Protein AF-A0A3D1TV92-F1 (afdb_monomer)

Secondary structure (DSSP, 8-state):
--EEEETTEEEE--GGGGG-S--------HHHHHHHHHHHEEEE-SSSS----EEEE--S-HHHHHHHHHHHHHHHHHHHHHHHHHHHHHHHHHHHHHHHHHHHHHHHHHHHHHHHHHHHT-S-HHHHHHHHHHHHHHHHHHHHHHHHHHHHHHHHHHHHHHHHTT--TTSPPGGGGGGG-GGGGGSHHHHHHHHHHHHHHHHHHHHHTTS-TTSHHHHHHHHHHHHHHHHHHHHHHHHHHHHHHHHHHHHHHHHHHHHHHTTHHHHHHHHHHHHHHHHHHHHHH-

Solvent-accessible surface area (backbone atoms only — not comparable to full-atom values): 16225 Å² total; per-residue (Å²): 94,72,81,44,74,58,98,94,45,75,50,62,50,58,84,72,51,80,80,48,98,74,85,89,85,84,90,70,59,65,71,57,51,51,53,52,49,56,72,36,42,48,78,49,58,92,42,98,83,51,97,51,77,48,75,47,61,66,60,97,45,73,65,56,46,56,47,53,58,53,53,52,50,52,51,50,52,50,51,51,52,52,51,52,53,50,52,53,48,53,52,52,50,52,52,48,54,51,50,53,52,48,50,54,51,28,54,54,34,46,51,52,41,49,52,50,34,62,76,68,68,52,87,50,64,72,62,49,54,54,50,51,53,53,50,50,53,49,54,52,49,53,38,51,55,48,44,51,52,35,52,52,50,52,51,49,52,52,50,33,53,61,43,50,77,70,54,54,98,84,52,80,66,46,68,64,59,54,74,79,41,69,72,56,57,76,40,64,67,54,45,52,46,53,50,53,41,54,53,47,49,51,53,43,56,59,47,54,77,81,45,59,82,83,37,70,67,47,44,52,46,50,52,52,43,55,49,44,51,53,50,54,50,53,55,50,52,52,50,44,51,51,40,52,51,50,39,53,53,45,52,53,50,51,53,55,50,49,63,53,56,68,47,45,62,58,51,50,55,50,48,54,54,42,59,48,51,31,53,55,41,47,67,72,71,108

Mean predicted aligned error: 15.46 Å

pLDDT: mean 84.61, std 8.21, range [60.28, 97.12]

Structure (mmCIF, N/CA/C/O backbone):
data_AF-A0A3D1TV92-F1
#
_entry.id   AF-A0A3D1TV92-F1
#
loop_
_atom_site.group_PDB
_atom_site.id
_atom_site.type_symbol
_atom_site.label_atom_id
_atom_site.label_alt_id
_atom_site.label_comp_id
_atom_site.label_asym_id
_atom_site.label_entity_id
_atom_site.label_seq_id
_atom_site.pdbx_PDB_ins_code
_atom_site.Cartn_x
_atom_site.Cartn_y
_atom_site.Cartn_z
_atom_site.occupancy
_atom_site.B_iso_or_equiv
_atom_site.auth_seq_id
_atom_site.auth_comp_id
_atom_site.auth_asym_id
_atom_site.auth_atom_id
_atom_site.pdbx_PDB_model_num
ATOM 1 N N . GLY A 1 1 ? -66.159 -17.375 81.628 1.00 60.28 1 GLY A N 1
ATOM 2 C CA . GLY A 1 1 ? -67.428 -16.646 81.800 1.00 60.28 1 GLY A CA 1
ATOM 3 C C . GLY A 1 1 ? -68.086 -16.390 80.457 1.00 60.28 1 GLY A C 1
ATOM 4 O O . GLY A 1 1 ? -67.460 -16.644 79.431 1.00 60.28 1 GLY A O 1
ATOM 5 N N . ALA A 1 2 ? -69.322 -15.883 80.461 1.00 67.38 2 ALA A N 1
ATOM 6 C CA . ALA A 1 2 ? -69.977 -15.336 79.269 1.00 67.38 2 ALA A CA 1
ATOM 7 C C . ALA A 1 2 ? -69.258 -14.057 78.789 1.00 67.38 2 ALA A C 1
ATOM 9 O O . ALA A 1 2 ? -68.605 -13.376 79.583 1.00 67.38 2 ALA A O 1
ATOM 10 N N . LYS A 1 3 ? -69.334 -13.756 77.487 1.00 75.50 3 LYS A N 1
ATOM 11 C CA . LYS A 1 3 ? -68.765 -12.534 76.901 1.00 75.50 3 LYS A CA 1
ATOM 12 C C . LYS A 1 3 ? -69.654 -11.347 77.262 1.00 75.50 3 LYS A C 1
ATOM 14 O O . LYS A 1 3 ? -70.829 -11.344 76.908 1.00 75.50 3 LYS A O 1
ATOM 19 N N . THR A 1 4 ? -69.075 -10.352 77.923 1.00 75.56 4 THR A N 1
ATOM 20 C CA . THR A 1 4 ? -69.768 -9.137 78.358 1.00 75.56 4 THR A CA 1
ATOM 21 C C . THR A 1 4 ? -69.205 -7.946 77.596 1.00 75.56 4 THR A C 1
ATOM 23 O O . THR A 1 4 ? -67.994 -7.852 77.382 1.00 75.56 4 THR A O 1
ATOM 26 N N . THR A 1 5 ? -70.078 -7.041 77.163 1.00 70.62 5 THR A N 1
ATOM 27 C CA . THR A 1 5 ? -69.698 -5.835 76.424 1.00 70.62 5 THR A CA 1
ATOM 28 C C . THR A 1 5 ? -70.149 -4.611 77.210 1.00 70.62 5 THR A C 1
ATOM 30 O O . THR A 1 5 ? -71.313 -4.526 77.590 1.00 70.62 5 THR A O 1
ATOM 33 N N . LEU A 1 6 ? -69.226 -3.683 77.460 1.00 68.50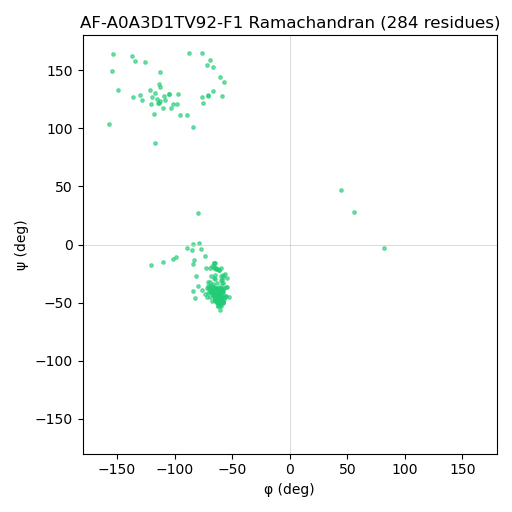 6 LEU A N 1
ATOM 34 C CA . LEU A 1 6 ? -69.472 -2.426 78.166 1.00 68.50 6 LEU A CA 1
ATOM 35 C C . LEU A 1 6 ? -68.751 -1.302 77.408 1.00 68.50 6 LEU A C 1
ATOM 37 O O . LEU A 1 6 ? -67.567 -1.443 77.106 1.00 68.50 6 LEU A O 1
ATOM 41 N N . ASP A 1 7 ? -69.469 -0.235 77.049 1.00 64.75 7 ASP A N 1
ATOM 42 C CA . ASP A 1 7 ? -68.943 0.966 76.373 1.00 64.75 7 ASP A CA 1
ATOM 43 C C . ASP A 1 7 ? -67.973 0.691 75.204 1.00 64.75 7 ASP A C 1
ATOM 45 O O . ASP A 1 7 ? -66.895 1.272 75.095 1.00 64.75 7 ASP A O 1
ATOM 49 N N . GLY A 1 8 ? -68.345 -0.236 74.313 1.00 69.75 8 GLY A N 1
ATOM 50 C CA . GLY A 1 8 ? -67.568 -0.569 73.110 1.00 69.75 8 GLY A CA 1
ATOM 51 C C . GLY A 1 8 ? -66.395 -1.532 73.334 1.00 69.75 8 GLY A C 1
ATOM 52 O O . GLY A 1 8 ? -65.775 -1.971 72.366 1.00 69.75 8 GLY A O 1
ATOM 53 N N . VAL A 1 9 ? -66.129 -1.936 74.579 1.00 66.12 9 VAL A N 1
ATOM 54 C CA . VAL A 1 9 ? -65.106 -2.929 74.927 1.00 66.12 9 VAL A CA 1
ATOM 55 C C . VAL A 1 9 ? -65.778 -4.252 75.288 1.00 66.12 9 VAL A C 1
ATOM 57 O O . VAL A 1 9 ? -66.700 -4.307 76.098 1.00 66.12 9 VAL A O 1
ATOM 60 N N . SER A 1 10 ? -65.322 -5.348 74.677 1.00 74.69 10 SER A N 1
ATOM 61 C CA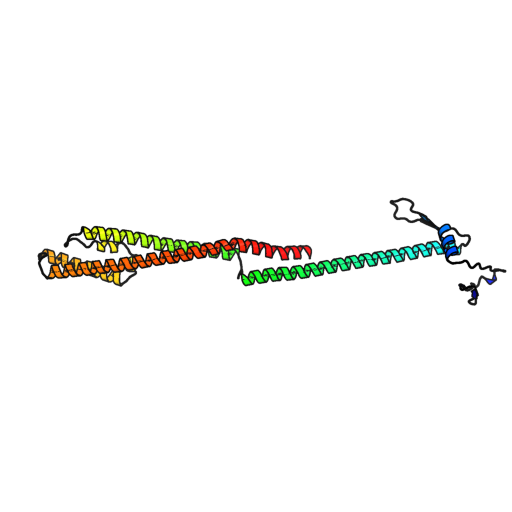 . SER A 1 10 ? -65.789 -6.701 75.000 1.00 74.69 10 SER A CA 1
ATOM 62 C C . SER A 1 10 ? -64.740 -7.452 75.805 1.00 74.69 10 SER A C 1
ATOM 64 O O . SER A 1 10 ? -63.591 -7.547 75.380 1.00 74.69 10 SER A O 1
ATOM 66 N N . PHE A 1 11 ? -65.142 -8.043 76.924 1.00 75.56 11 PHE A N 1
ATOM 67 C CA . PHE A 1 11 ? -64.261 -8.820 77.787 1.00 75.56 11 PHE A CA 1
ATOM 68 C C . PHE A 1 11 ? -64.944 -10.107 78.257 1.00 75.56 11 PHE A C 1
ATOM 70 O O . PHE A 1 11 ? -66.160 -10.278 78.167 1.00 75.56 11 PHE A O 1
ATOM 77 N N . VAL A 1 12 ? -64.134 -11.050 78.730 1.00 79.38 12 VAL A N 1
ATOM 78 C CA . VAL A 1 12 ? -64.597 -12.322 79.285 1.00 79.38 12 VAL A CA 1
ATOM 79 C C . VAL A 1 12 ? -63.945 -12.496 80.644 1.00 79.38 12 VAL A C 1
ATOM 81 O O . VAL A 1 12 ? -62.719 -12.486 80.757 1.00 79.38 12 VAL A O 1
ATOM 84 N N . LEU A 1 13 ? -64.762 -12.687 81.675 1.00 74.94 13 LEU A N 1
ATOM 85 C CA . LEU A 1 13 ? -64.259 -12.995 83.008 1.00 74.94 13 LEU A CA 1
ATOM 86 C C . LEU A 1 13 ? -63.697 -14.425 83.038 1.00 74.94 13 LEU A C 1
ATOM 88 O O . LEU A 1 13 ? -64.348 -15.386 82.599 1.00 74.94 13 LEU A O 1
ATOM 92 N N . ARG A 1 14 ? -62.458 -14.560 83.526 1.00 76.62 14 ARG A N 1
ATOM 93 C CA . ARG A 1 14 ? -61.802 -15.860 83.753 1.00 76.62 14 ARG A CA 1
ATOM 94 C C . ARG A 1 14 ? -62.479 -16.585 84.923 1.00 76.62 14 ARG A C 1
ATOM 96 O O . ARG A 1 14 ? -63.100 -15.940 85.754 1.00 76.62 14 ARG A O 1
ATOM 103 N N . ALA A 1 15 ? -62.337 -17.909 85.005 1.00 72.19 15 ALA A N 1
ATOM 104 C CA . ALA A 1 15 ? -63.013 -18.741 86.015 1.00 72.19 15 ALA A CA 1
ATOM 105 C C . ALA A 1 15 ? -62.743 -18.319 87.476 1.00 72.19 15 ALA A C 1
ATOM 107 O O . ALA A 1 15 ? -63.576 -18.533 88.341 1.00 72.19 15 ALA A O 1
ATOM 108 N N . ASN A 1 16 ? -61.613 -17.662 87.744 1.00 72.56 16 ASN A N 1
ATOM 109 C CA . ASN A 1 16 ? -61.263 -17.179 89.083 1.00 72.56 16 ASN A CA 1
ATOM 110 C C . ASN A 1 16 ? -61.892 -15.816 89.427 1.00 72.56 16 ASN A C 1
ATOM 112 O O . ASN A 1 16 ? -61.611 -15.279 90.494 1.00 72.56 16 ASN A O 1
ATOM 116 N N . ALA A 1 17 ? -62.678 -15.217 88.526 1.00 68.44 17 ALA A N 1
ATOM 117 C CA . ALA A 1 17 ? -63.319 -13.923 88.760 1.00 68.44 17 ALA A CA 1
ATOM 118 C C . ALA A 1 17 ? -64.407 -13.997 89.842 1.00 68.44 17 ALA A C 1
ATOM 120 O O . ALA A 1 17 ? -64.615 -13.014 90.542 1.00 68.44 17 ALA A O 1
ATOM 121 N N . ASP A 1 18 ? -65.017 -15.170 90.030 1.00 69.38 18 ASP A N 1
ATOM 122 C CA . ASP A 1 18 ? -66.042 -15.420 91.053 1.00 69.38 18 ASP A CA 1
ATOM 123 C C . ASP A 1 18 ? -65.477 -15.320 92.486 1.00 69.38 18 ASP A C 1
ATOM 125 O O . ASP A 1 18 ? -66.226 -15.156 93.446 1.00 69.38 18 ASP A O 1
ATOM 129 N N . ASN A 1 19 ? -64.145 -15.356 92.637 1.00 74.62 19 ASN A N 1
ATOM 130 C CA . ASN A 1 19 ? -63.456 -15.156 93.915 1.00 74.62 19 ASN A CA 1
ATOM 131 C C . ASN A 1 19 ? -63.393 -13.678 94.347 1.00 74.62 19 ASN A C 1
ATOM 133 O O . ASN A 1 19 ? -62.871 -13.384 95.423 1.00 74.62 19 ASN A O 1
ATOM 137 N N . PHE A 1 20 ? -63.882 -12.747 93.523 1.00 72.88 20 PHE A N 1
ATOM 138 C CA . PHE A 1 20 ? -63.895 -11.320 93.826 1.00 72.88 20 PHE A CA 1
ATOM 139 C C . PHE A 1 20 ? -65.340 -10.826 93.988 1.00 72.88 20 PHE A C 1
ATOM 141 O O . PHE A 1 20 ? -66.126 -10.938 93.049 1.00 72.88 20 PHE A O 1
ATOM 148 N N . PRO A 1 21 ? -65.704 -10.243 95.147 1.00 74.12 21 PRO A N 1
ATOM 149 C CA . PRO A 1 21 ? -67.080 -9.819 95.419 1.00 74.12 21 PRO A CA 1
ATOM 150 C C . PRO A 1 21 ? -67.535 -8.616 94.573 1.00 74.12 21 PRO A C 1
ATOM 152 O O . PRO A 1 21 ? -68.733 -8.401 94.419 1.00 74.12 21 PRO A O 1
ATOM 155 N N . GLU A 1 22 ? -66.605 -7.836 94.011 1.00 77.56 22 GLU A N 1
ATOM 156 C CA . GLU A 1 22 ? -66.899 -6.707 93.125 1.00 77.56 22 GLU A CA 1
ATOM 157 C C . GLU A 1 22 ? -65.765 -6.534 92.097 1.00 77.56 22 GLU A C 1
ATOM 159 O O . GLU A 1 22 ? -64.588 -6.525 92.460 1.00 77.56 22 GLU A O 1
ATOM 164 N N . VAL A 1 23 ? -66.108 -6.365 90.814 1.00 69.62 23 VAL A N 1
ATOM 165 C CA . VAL A 1 23 ? -65.152 -6.050 89.738 1.00 69.62 23 VAL A CA 1
ATOM 166 C C . VAL A 1 23 ? -65.517 -4.694 89.147 1.00 69.62 23 VAL A C 1
ATOM 168 O O . VAL A 1 23 ? -66.554 -4.549 88.503 1.00 69.62 23 VAL A O 1
ATOM 171 N N . ARG A 1 24 ? -64.656 -3.693 89.353 1.00 72.69 24 ARG A N 1
ATOM 172 C CA . ARG A 1 24 ? -64.834 -2.348 88.791 1.00 72.69 24 ARG A CA 1
ATOM 173 C C . ARG A 1 24 ? -64.032 -2.194 87.511 1.00 72.69 24 ARG A C 1
ATOM 175 O O . ARG A 1 24 ? -62.835 -2.464 87.484 1.00 72.69 24 ARG A O 1
ATOM 182 N N . LEU A 1 25 ? -64.697 -1.722 86.465 1.00 70.44 25 LEU A N 1
ATOM 183 C CA . LEU A 1 25 ? -64.105 -1.455 85.160 1.00 70.44 25 LEU A CA 1
ATOM 184 C C . LEU A 1 25 ? -64.128 0.049 84.917 1.00 70.44 25 LEU A C 1
ATOM 186 O O . LEU A 1 25 ? -65.133 0.703 85.185 1.00 70.44 25 LEU A O 1
ATOM 190 N N . ASN A 1 26 ? -63.022 0.588 84.414 1.00 74.75 26 ASN A N 1
ATOM 191 C CA . ASN A 1 26 ? -62.928 1.991 84.037 1.00 74.75 26 ASN A CA 1
ATOM 192 C C . ASN A 1 26 ? -62.587 2.087 82.551 1.00 74.75 26 ASN A C 1
ATOM 194 O O . ASN A 1 26 ? -61.555 1.570 82.119 1.00 74.75 26 ASN A O 1
ATOM 198 N N . VAL A 1 27 ? -63.454 2.742 81.782 1.00 77.06 27 VAL A N 1
ATOM 199 C CA . VAL A 1 27 ? -63.258 2.969 80.351 1.00 77.06 27 VAL A CA 1
ATOM 200 C C . VAL A 1 27 ? -62.777 4.400 80.162 1.00 77.06 27 VAL A C 1
ATOM 202 O O . VAL A 1 27 ? -63.431 5.358 80.562 1.00 77.06 27 VAL A O 1
ATOM 205 N N . VAL A 1 28 ? -61.598 4.546 79.562 1.00 80.81 28 VAL A N 1
ATOM 206 C CA . VAL A 1 28 ? -60.972 5.843 79.291 1.00 80.81 28 VAL A CA 1
ATOM 207 C C . VAL A 1 28 ? -60.917 6.101 77.790 1.00 80.81 28 VAL A C 1
ATOM 209 O O . VAL A 1 28 ? -60.757 5.175 76.998 1.00 80.81 28 VAL A O 1
ATOM 212 N N . ALA A 1 29 ? -61.007 7.371 77.393 1.00 86.12 29 ALA A N 1
ATOM 213 C CA . ALA A 1 29 ? -60.832 7.765 75.998 1.00 86.12 29 ALA A CA 1
ATOM 214 C C . ALA A 1 29 ? -59.430 7.387 75.483 1.00 86.12 29 ALA A C 1
ATOM 216 O O . ALA A 1 29 ? -58.443 7.523 76.211 1.00 86.12 29 ALA A O 1
ATOM 217 N N . GLU A 1 30 ? -59.327 6.983 74.214 1.00 83.62 30 GLU A N 1
ATOM 218 C CA . GLU A 1 30 ? -58.081 6.506 73.590 1.00 83.62 30 GLU A CA 1
ATOM 219 C C . GLU A 1 30 ? -56.917 7.492 73.764 1.00 83.62 30 GLU A C 1
ATOM 221 O O . GLU A 1 30 ? -55.829 7.109 74.187 1.00 83.62 30 GLU A O 1
ATOM 226 N N . GLN A 1 31 ? -57.152 8.787 73.538 1.00 86.19 31 GLN A N 1
ATOM 227 C CA . GLN A 1 31 ? -56.120 9.814 73.714 1.00 86.19 31 GLN A CA 1
ATOM 228 C C . GLN A 1 31 ? -55.592 9.878 75.153 1.00 86.19 31 GLN A C 1
ATOM 230 O O . GLN A 1 31 ? -54.398 10.091 75.377 1.00 86.19 31 GLN A O 1
ATOM 235 N N . THR A 1 32 ? -56.473 9.688 76.135 1.00 85.62 32 THR A N 1
ATOM 236 C CA . THR A 1 32 ? -56.105 9.644 77.551 1.00 85.62 32 THR A CA 1
ATOM 237 C C . THR A 1 32 ? -55.333 8.365 77.856 1.00 85.62 32 THR A C 1
ATOM 239 O O . THR A 1 32 ? -54.310 8.433 78.533 1.00 85.62 32 THR A O 1
ATOM 242 N N . ALA A 1 33 ? -55.749 7.220 77.309 1.00 84.50 33 ALA A N 1
ATOM 243 C CA . ALA A 1 33 ? -55.032 5.954 77.444 1.00 84.50 33 ALA A CA 1
ATOM 244 C C . ALA A 1 33 ? -53.609 6.035 76.868 1.00 84.50 33 ALA A C 1
ATOM 246 O O . ALA A 1 33 ? -52.653 5.641 77.535 1.00 84.50 33 ALA A O 1
ATOM 247 N N . VAL A 1 34 ? -53.447 6.621 75.678 1.00 86.56 34 VAL A N 1
ATOM 248 C CA . VAL A 1 34 ? -52.142 6.822 75.030 1.00 86.56 34 VAL A CA 1
ATOM 249 C C . VAL A 1 34 ? -51.254 7.753 75.852 1.00 86.56 34 VAL A C 1
ATOM 251 O O . VAL A 1 34 ? -50.095 7.423 76.094 1.00 86.56 34 VAL A O 1
ATOM 254 N N . LYS A 1 35 ? -51.778 8.886 76.341 1.00 88.69 35 LYS A N 1
ATOM 255 C CA . LYS A 1 35 ? -51.007 9.803 77.201 1.00 88.69 35 LYS A CA 1
ATOM 256 C C . LYS A 1 35 ? -50.582 9.140 78.509 1.00 88.69 35 LYS A C 1
ATOM 258 O O . LYS A 1 35 ? -49.449 9.331 78.944 1.00 88.69 35 LYS A O 1
ATOM 263 N N . THR A 1 36 ? -51.466 8.364 79.132 1.00 85.62 36 THR A N 1
ATOM 264 C CA . THR A 1 36 ? -51.158 7.614 80.358 1.00 85.62 36 THR A CA 1
ATOM 265 C C . THR A 1 36 ? -50.086 6.560 80.097 1.00 85.62 36 THR A C 1
ATOM 267 O O . THR A 1 36 ? -49.114 6.490 80.842 1.00 85.62 36 THR A O 1
ATOM 270 N N . LEU A 1 37 ? -50.201 5.808 78.998 1.00 86.06 37 LEU A N 1
ATOM 271 C CA . LEU A 1 37 ? -49.195 4.838 78.567 1.00 86.06 37 LEU A CA 1
ATOM 272 C C . LEU A 1 37 ? -47.837 5.505 78.313 1.00 86.06 37 LEU A C 1
ATOM 274 O O . LEU A 1 37 ? -46.828 5.025 78.812 1.00 86.06 37 LEU A O 1
ATOM 278 N N . GLN A 1 38 ? -47.804 6.627 77.589 1.00 86.88 38 GLN A N 1
ATOM 279 C CA . GLN A 1 38 ? -46.574 7.373 77.303 1.00 86.88 38 GLN A CA 1
ATOM 280 C C . GLN A 1 38 ? -45.917 7.938 78.565 1.00 86.88 38 GLN A C 1
ATOM 282 O O . GLN A 1 38 ? -44.696 7.940 78.657 1.00 86.88 38 GLN A O 1
ATOM 287 N N . ARG A 1 39 ? -46.704 8.405 79.544 1.00 89.44 39 ARG A N 1
ATOM 288 C CA . ARG A 1 39 ? -46.178 8.892 80.833 1.00 89.44 39 ARG A CA 1
ATOM 289 C C . ARG A 1 39 ? -45.609 7.768 81.696 1.00 89.44 39 ARG A C 1
ATOM 291 O O . ARG A 1 39 ? -44.635 7.989 82.403 1.00 89.44 39 ARG A O 1
ATOM 298 N N . ALA A 1 40 ? -46.222 6.589 81.640 1.00 87.88 40 ALA A N 1
ATOM 299 C CA . ALA A 1 40 ? -45.810 5.408 82.392 1.00 87.88 40 ALA A CA 1
ATOM 300 C C . ALA A 1 40 ? -44.675 4.612 81.716 1.00 87.88 40 ALA A C 1
ATOM 302 O O . ALA A 1 40 ? -44.085 3.731 82.341 1.00 87.88 40 ALA A O 1
ATOM 303 N N . LEU A 1 41 ? -44.379 4.896 80.444 1.00 90.88 41 LEU A N 1
ATOM 304 C CA . LEU A 1 41 ? -43.359 4.224 79.645 1.00 90.88 41 LEU A CA 1
ATOM 305 C C . LEU A 1 41 ? -42.108 5.097 79.524 1.00 90.88 41 LEU A C 1
ATOM 307 O O . LEU A 1 41 ? -42.121 6.151 78.898 1.00 90.88 41 LEU A O 1
ATOM 311 N N . THR A 1 42 ? -40.988 4.609 80.045 1.00 90.25 42 THR A N 1
ATOM 312 C CA . THR A 1 42 ? -39.671 5.214 79.832 1.00 90.25 42 THR A CA 1
ATOM 313 C C . THR A 1 42 ? -38.841 4.332 78.911 1.00 90.25 42 THR A C 1
ATOM 315 O O . THR A 1 42 ? -38.618 3.156 79.196 1.00 90.25 42 THR A O 1
ATOM 318 N N . VAL A 1 43 ? -38.348 4.909 77.816 1.00 87.75 43 VAL A N 1
ATOM 319 C CA . VAL A 1 43 ? -37.401 4.250 76.910 1.00 87.75 43 VAL A CA 1
ATOM 320 C C . VAL A 1 43 ? -36.080 5.001 76.969 1.00 87.75 43 VAL A C 1
ATOM 322 O O . VAL A 1 43 ? -36.031 6.195 76.681 1.00 87.75 43 VAL A O 1
ATOM 325 N N . SER A 1 44 ? -35.003 4.312 77.335 1.00 87.12 44 SER A N 1
ATOM 326 C CA . SER A 1 44 ? -33.672 4.911 77.429 1.00 87.12 44 SER A CA 1
ATOM 327 C C . SER A 1 44 ? -32.606 4.033 76.782 1.00 87.12 44 SER A C 1
ATOM 329 O O . SER A 1 44 ? -32.773 2.826 76.586 1.00 87.12 44 SER A O 1
ATOM 331 N N . ARG A 1 45 ? -31.488 4.662 76.414 1.00 82.69 45 ARG A N 1
ATOM 332 C CA . ARG A 1 45 ? -30.267 3.969 76.001 1.00 82.69 45 ARG A CA 1
ATOM 333 C C . ARG A 1 45 ? -29.194 4.227 77.057 1.00 82.69 45 ARG A C 1
ATOM 335 O O . ARG A 1 45 ? -28.913 5.398 77.310 1.00 82.69 45 ARG A O 1
ATOM 342 N N . PRO A 1 46 ? -28.594 3.182 77.656 1.00 80.00 46 PRO A N 1
ATOM 343 C CA . PRO A 1 46 ? -27.575 3.340 78.697 1.00 80.00 46 PRO A CA 1
ATOM 344 C C . PRO A 1 46 ? -26.345 4.141 78.244 1.00 80.00 46 PRO A C 1
ATOM 346 O O . PRO A 1 46 ? -25.737 4.843 79.043 1.00 80.00 46 PRO A O 1
ATOM 349 N N . SER A 1 47 ? -25.986 4.073 76.958 1.00 76.94 47 SER A N 1
ATOM 350 C CA . SER A 1 47 ? -24.970 4.932 76.343 1.00 76.94 47 SER A CA 1
ATOM 351 C C . SER A 1 47 ? -25.239 5.092 74.842 1.00 76.94 47 SER A C 1
ATOM 353 O O . SER A 1 47 ? -25.986 4.311 74.249 1.00 76.94 47 SER A O 1
ATOM 355 N N . ARG A 1 48 ? -24.621 6.095 74.197 1.00 68.69 48 ARG A N 1
ATOM 356 C CA . ARG A 1 48 ? -24.735 6.307 72.737 1.00 68.69 48 ARG A CA 1
ATOM 357 C C . ARG A 1 48 ? -24.111 5.178 71.905 1.00 68.69 48 ARG A C 1
ATOM 359 O O . ARG A 1 48 ? -24.467 5.038 70.741 1.00 68.69 48 ARG A O 1
ATOM 366 N N . THR A 1 49 ? -23.209 4.393 72.492 1.00 66.38 49 THR A N 1
ATOM 367 C CA . THR A 1 49 ? -22.503 3.276 71.845 1.00 66.38 49 THR A CA 1
ATOM 368 C C . THR A 1 49 ? -23.084 1.906 72.198 1.00 66.38 49 THR A C 1
ATOM 370 O O . THR A 1 49 ? -22.749 0.917 71.553 1.00 66.38 49 THR A O 1
ATOM 373 N N . ALA A 1 50 ? -23.957 1.818 73.207 1.00 71.94 50 ALA A N 1
ATOM 374 C CA . ALA A 1 50 ? -24.594 0.568 73.592 1.00 71.94 50 ALA A CA 1
ATOM 375 C C . ALA A 1 50 ? -25.708 0.192 72.604 1.00 71.94 50 ALA A C 1
ATOM 377 O O . ALA A 1 50 ? -26.663 0.941 72.397 1.00 71.94 50 ALA A O 1
ATOM 378 N N . ASN A 1 51 ? -25.646 -1.032 72.077 1.00 73.38 51 ASN A N 1
ATOM 379 C CA . ASN A 1 51 ? -26.687 -1.624 71.229 1.00 73.38 51 ASN A CA 1
ATOM 380 C C . ASN A 1 51 ? -27.881 -2.179 72.035 1.00 73.38 51 ASN A C 1
ATOM 382 O O . ASN A 1 51 ? -28.554 -3.110 71.595 1.00 73.38 51 ASN A O 1
ATOM 386 N N . VAL A 1 52 ? -28.148 -1.622 73.220 1.00 79.81 52 VAL A N 1
ATOM 387 C CA . VAL A 1 52 ? -29.192 -2.081 74.146 1.00 79.81 52 VAL A CA 1
ATOM 388 C C . VAL A 1 52 ? -30.179 -0.946 74.405 1.00 79.81 52 VAL A C 1
ATOM 390 O O . VAL A 1 52 ? -29.785 0.187 74.683 1.00 79.81 52 VAL A O 1
ATOM 393 N N . VAL A 1 53 ? -31.472 -1.259 74.321 1.00 83.81 53 VAL A N 1
ATOM 394 C CA . VAL A 1 53 ? -32.569 -0.349 74.668 1.00 83.81 53 VAL A CA 1
ATOM 395 C C . VAL A 1 53 ? -33.212 -0.856 75.949 1.00 83.81 53 VAL A C 1
ATOM 397 O O . VAL A 1 53 ? -33.586 -2.023 76.033 1.00 83.81 53 VAL A O 1
ATOM 400 N N . VAL A 1 54 ? -33.342 0.021 76.940 1.00 87.31 54 VAL A N 1
ATOM 401 C CA . VAL A 1 54 ? -34.034 -0.279 78.192 1.00 87.31 54 VAL A CA 1
ATOM 402 C C . VAL A 1 54 ? -35.450 0.265 78.084 1.00 87.31 54 VAL A C 1
ATOM 404 O O . VAL A 1 54 ? -35.650 1.461 77.871 1.00 87.31 54 VAL A O 1
ATOM 407 N N . VAL A 1 55 ? -36.430 -0.627 78.217 1.00 89.19 55 VAL A N 1
ATOM 408 C CA . VAL A 1 55 ? -37.855 -0.290 78.236 1.00 89.19 55 VAL A CA 1
ATOM 409 C C . VAL A 1 55 ? -38.367 -0.528 79.648 1.00 89.19 55 VAL A C 1
ATOM 411 O O . VAL A 1 55 ? -38.329 -1.654 80.140 1.00 89.19 55 VAL A O 1
ATOM 414 N N . ARG A 1 56 ? -38.829 0.534 80.305 1.00 89.56 56 ARG A N 1
ATOM 415 C CA . ARG A 1 56 ? -39.407 0.489 81.648 1.00 89.56 56 ARG A CA 1
ATOM 416 C C . ARG A 1 56 ? -40.860 0.925 81.577 1.00 89.56 56 ARG A C 1
ATOM 418 O O . ARG A 1 56 ? -41.155 1.966 80.998 1.00 89.56 56 ARG A O 1
ATOM 425 N N . TYR A 1 57 ? -41.744 0.137 82.171 1.00 91.38 57 TYR A N 1
ATOM 426 C CA . TYR A 1 57 ? -43.161 0.451 82.276 1.00 91.38 57 TYR A CA 1
ATOM 427 C C . TYR A 1 57 ? -43.612 0.272 83.725 1.00 91.38 57 TYR A C 1
ATOM 429 O O . TYR A 1 57 ? -43.330 -0.762 84.332 1.00 91.38 57 TYR A O 1
ATOM 437 N N . GLU A 1 58 ? -44.275 1.284 84.277 1.00 88.19 58 GLU A N 1
ATOM 438 C CA . GLU A 1 58 ? -44.748 1.297 85.663 1.00 88.19 58 GLU A CA 1
ATOM 439 C C . GLU A 1 58 ? -46.276 1.327 85.701 1.00 88.19 58 GLU A C 1
ATOM 441 O O . GLU A 1 58 ? -46.908 2.192 85.100 1.00 88.19 58 GLU A O 1
ATOM 446 N N . SER A 1 59 ? -46.884 0.369 86.401 1.00 86.12 59 SER A N 1
ATOM 447 C CA . SER A 1 59 ? -48.336 0.288 86.558 1.00 86.12 59 SER A CA 1
ATOM 448 C C . SER A 1 59 ? -48.701 -0.461 87.847 1.00 86.12 59 SER A C 1
ATOM 450 O O . SER A 1 59 ? -47.957 -1.359 88.248 1.00 86.12 59 SER A O 1
ATOM 452 N N . PRO A 1 60 ? -49.837 -0.137 88.494 1.00 82.19 60 PRO A N 1
ATOM 453 C CA . PRO A 1 60 ? -50.381 -0.925 89.603 1.00 82.19 60 PRO A CA 1
ATOM 454 C C . PRO A 1 60 ? -50.851 -2.331 89.188 1.00 82.19 60 PRO A C 1
ATOM 456 O O . PRO A 1 60 ? -51.003 -3.202 90.039 1.00 82.19 60 PRO A O 1
ATOM 459 N N . ASP A 1 61 ? -51.103 -2.554 87.893 1.00 81.75 61 ASP A N 1
ATOM 460 C CA . ASP A 1 61 ? -51.578 -3.832 87.359 1.00 81.75 61 ASP A CA 1
ATOM 461 C C . ASP A 1 61 ? -50.399 -4.743 86.984 1.00 81.75 61 ASP A C 1
ATOM 463 O O . ASP A 1 61 ? -49.675 -4.500 86.014 1.00 81.75 61 ASP A O 1
ATOM 467 N N . GLN A 1 62 ? -50.237 -5.833 87.739 1.00 78.94 62 GLN A N 1
ATOM 468 C CA . GLN A 1 62 ? -49.182 -6.828 87.534 1.00 78.94 62 GLN A CA 1
ATOM 469 C C . GLN A 1 62 ? -49.211 -7.464 86.131 1.00 78.94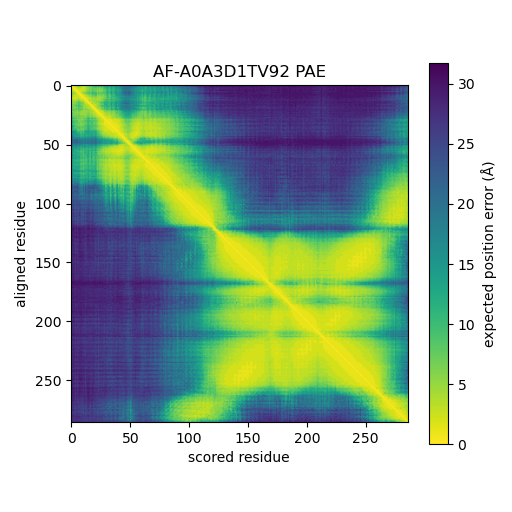 62 GLN A C 1
ATOM 471 O O . GLN A 1 62 ? -48.157 -7.799 85.583 1.00 78.94 62 GLN A O 1
ATOM 476 N N . GLY A 1 63 ? -50.395 -7.625 85.535 1.00 80.88 63 GLY A N 1
ATOM 477 C CA . GLY A 1 63 ? -50.561 -8.128 84.174 1.00 80.88 63 GLY A CA 1
ATOM 478 C C . GLY A 1 63 ? -50.023 -7.140 83.144 1.00 80.88 63 GLY A C 1
ATOM 479 O O . GLY A 1 63 ? -49.198 -7.513 82.307 1.00 80.88 63 GLY A O 1
ATOM 480 N N . LEU A 1 64 ? -50.399 -5.862 83.258 1.00 83.12 64 LEU A N 1
ATOM 481 C CA . LEU A 1 64 ? -49.934 -4.812 82.344 1.00 83.12 64 LEU A CA 1
ATOM 482 C C . LEU A 1 64 ? -48.424 -4.566 82.452 1.00 83.12 64 LEU A C 1
ATOM 484 O O . LEU A 1 64 ? -47.775 -4.382 81.420 1.00 83.12 64 LEU A O 1
ATOM 488 N N . VAL A 1 65 ? -47.846 -4.620 83.663 1.00 86.56 65 VAL A N 1
ATOM 489 C CA . VAL A 1 65 ? -46.387 -4.492 83.878 1.00 86.56 65 VAL A CA 1
ATOM 490 C C . VAL A 1 65 ? -45.605 -5.523 83.060 1.00 86.56 65 VAL A C 1
ATOM 492 O O . VAL A 1 65 ? -44.542 -5.214 82.520 1.00 86.56 65 VAL A O 1
ATOM 495 N N . ARG A 1 66 ? -46.144 -6.739 82.915 1.00 84.75 66 ARG A N 1
ATOM 496 C CA . ARG A 1 66 ? -45.543 -7.801 82.103 1.00 84.75 66 ARG A CA 1
ATOM 497 C C . ARG A 1 66 ? -45.874 -7.666 80.619 1.00 84.75 66 ARG A C 1
ATOM 499 O O . ARG A 1 66 ? -44.997 -7.873 79.782 1.00 84.75 66 ARG A O 1
ATOM 506 N N . GLU A 1 67 ? -47.130 -7.422 80.269 1.00 86.50 67 GLU A N 1
ATOM 507 C CA . GLU A 1 67 ? -47.577 -7.510 78.876 1.00 86.50 67 GLU A CA 1
ATOM 508 C C . GLU A 1 67 ? -47.091 -6.334 78.027 1.00 86.50 67 GLU A C 1
ATOM 510 O O . GLU A 1 67 ? -46.603 -6.551 76.918 1.00 86.50 67 GLU A O 1
ATOM 515 N N . VAL A 1 68 ? -47.142 -5.105 78.549 1.00 88.94 68 VAL A N 1
ATOM 516 C CA . VAL A 1 68 ? -46.838 -3.894 77.771 1.00 88.94 68 VAL A CA 1
ATOM 517 C C . VAL A 1 68 ? -45.401 -3.892 77.216 1.00 88.94 68 VAL A C 1
ATOM 519 O O . VAL A 1 68 ? -45.251 -3.744 75.997 1.00 88.94 68 VAL A O 1
ATOM 522 N N . PRO A 1 69 ? -44.334 -4.117 78.016 1.00 89.50 69 PRO A N 1
ATOM 523 C CA . PRO A 1 69 ? -42.969 -4.173 77.487 1.00 89.50 69 PRO A CA 1
ATOM 524 C C . PRO A 1 69 ? -42.760 -5.311 76.483 1.00 89.50 69 PRO A C 1
ATOM 526 O O . PRO A 1 69 ? -42.092 -5.115 75.469 1.00 89.50 69 PRO A O 1
ATOM 529 N N . ASN A 1 70 ? -43.352 -6.485 76.730 1.00 88.62 70 ASN A N 1
ATOM 530 C CA . ASN A 1 70 ? -43.216 -7.651 75.853 1.00 88.62 70 ASN A CA 1
ATOM 531 C C . ASN A 1 70 ? -43.885 -7.423 74.491 1.00 88.62 70 ASN A C 1
ATOM 533 O O . ASN A 1 70 ? -43.304 -7.749 73.454 1.00 88.62 70 ASN A O 1
ATOM 537 N N . VAL A 1 71 ? -45.078 -6.820 74.474 1.00 90.69 71 VAL A N 1
ATOM 538 C CA . VAL A 1 71 ? -45.785 -6.467 73.235 1.00 90.69 71 VAL A CA 1
ATOM 539 C C . VAL A 1 71 ? -45.012 -5.404 72.455 1.00 90.69 71 VAL A C 1
ATOM 541 O O . VAL A 1 71 ? -44.829 -5.552 71.246 1.00 90.69 71 VAL A O 1
ATOM 544 N N . LEU A 1 72 ? -44.510 -4.362 73.127 1.00 88.69 72 LEU A N 1
ATOM 545 C CA . LEU A 1 72 ? -43.690 -3.325 72.490 1.00 88.69 72 LEU A CA 1
ATOM 546 C C . LEU A 1 72 ? -42.398 -3.899 71.899 1.00 88.69 72 LEU A C 1
ATOM 548 O O . LEU A 1 72 ? -42.068 -3.599 70.751 1.00 88.69 72 LEU A O 1
ATOM 552 N N . ALA A 1 73 ? -41.701 -4.765 72.640 1.00 87.69 73 ALA A N 1
ATOM 553 C CA . ALA A 1 73 ? -40.504 -5.445 72.157 1.00 87.69 73 ALA A CA 1
ATOM 554 C C . ALA A 1 73 ? -40.808 -6.323 70.932 1.00 87.69 73 ALA A C 1
ATOM 556 O O . ALA A 1 73 ? -40.128 -6.209 69.912 1.00 87.69 73 ALA A O 1
ATOM 557 N N . GLY A 1 74 ? -41.868 -7.138 70.984 1.00 87.75 74 GLY A N 1
ATOM 558 C CA . GLY A 1 74 ? -42.284 -7.987 69.864 1.00 87.75 74 GLY A CA 1
ATOM 559 C C . GLY A 1 74 ? -42.660 -7.190 68.610 1.00 87.75 74 GLY A C 1
ATOM 560 O O . GLY A 1 74 ? -42.247 -7.542 67.502 1.00 87.75 74 GLY A O 1
ATOM 561 N N . ARG A 1 75 ? -43.384 -6.072 68.773 1.00 89.56 75 ARG A N 1
ATOM 562 C CA . ARG A 1 75 ? -43.728 -5.152 67.675 1.00 89.56 75 ARG A CA 1
ATOM 563 C C . ARG A 1 75 ? -42.492 -4.488 67.075 1.00 89.56 75 ARG A C 1
ATOM 565 O O . ARG A 1 75 ? -42.363 -4.465 65.855 1.00 89.56 75 ARG A O 1
ATOM 572 N N . PHE A 1 76 ? -41.576 -4.000 67.909 1.00 86.94 76 PHE A N 1
ATOM 573 C CA . PHE A 1 76 ? -40.332 -3.382 67.452 1.00 86.94 76 PHE A CA 1
ATOM 574 C C . PHE A 1 76 ? -39.450 -4.370 66.679 1.00 86.94 76 PHE A C 1
ATOM 576 O O . PHE A 1 76 ? -38.960 -4.036 65.602 1.00 86.94 76 PHE A O 1
ATOM 583 N N . ILE A 1 77 ? -39.285 -5.598 67.187 1.00 87.69 77 ILE A N 1
ATOM 584 C CA . ILE A 1 77 ? -38.528 -6.660 66.507 1.00 87.69 77 ILE A CA 1
ATOM 585 C C . ILE A 1 77 ? -39.161 -6.979 65.148 1.00 87.69 77 ILE A C 1
ATOM 587 O O . ILE A 1 77 ? -38.451 -7.009 64.144 1.00 87.69 77 ILE A O 1
ATOM 591 N N . SER A 1 78 ? -40.484 -7.161 65.104 1.00 87.69 78 SER A N 1
ATOM 592 C CA . SER A 1 78 ? -41.210 -7.471 63.864 1.00 87.69 78 SER A CA 1
ATOM 593 C C . SER A 1 78 ? -41.058 -6.355 62.826 1.00 87.69 78 SER A C 1
ATOM 595 O O . SER A 1 78 ? -40.685 -6.620 61.686 1.00 87.69 78 SER A O 1
ATOM 597 N N . HIS A 1 79 ? -41.257 -5.098 63.235 1.00 87.06 79 HIS A N 1
ATOM 598 C CA . HIS A 1 79 ? -41.099 -3.941 62.355 1.00 87.06 79 HIS A CA 1
ATOM 599 C C . HIS A 1 79 ? -39.658 -3.806 61.844 1.00 87.06 79 HIS A C 1
ATOM 601 O O . HIS A 1 79 ? -39.439 -3.598 60.654 1.00 87.06 79 HIS A O 1
ATOM 607 N N . ARG A 1 80 ? -38.655 -4.002 62.711 1.00 85.50 80 ARG A N 1
ATOM 608 C CA . ARG A 1 80 ? -37.240 -3.957 62.315 1.00 85.50 80 ARG A CA 1
ATOM 609 C C . ARG A 1 80 ? -36.886 -5.046 61.299 1.00 85.50 80 ARG A C 1
ATOM 611 O O . ARG A 1 80 ? -36.137 -4.772 60.366 1.00 85.50 80 ARG A O 1
ATOM 618 N N . GLN A 1 81 ? -37.417 -6.258 61.462 1.00 86.00 81 GLN A N 1
ATOM 619 C CA . GLN A 1 81 ? -37.237 -7.341 60.490 1.00 86.00 81 GLN A CA 1
ATOM 620 C C . GLN A 1 81 ? -37.896 -7.018 59.145 1.00 86.00 81 GLN A C 1
ATOM 622 O O . GLN A 1 81 ? -37.343 -7.341 58.097 1.00 86.00 81 GLN A O 1
ATOM 627 N N . GLU A 1 82 ? -39.067 -6.385 59.155 1.00 87.06 82 GLU A N 1
ATOM 628 C CA . GLU A 1 82 ? -39.782 -5.987 57.941 1.00 87.06 82 GLU A CA 1
ATOM 629 C C . GLU A 1 82 ? -39.065 -4.862 57.183 1.00 87.06 82 GLU A C 1
ATOM 631 O O . GLU A 1 82 ? -38.902 -4.950 55.963 1.00 87.06 82 GLU A O 1
ATOM 636 N N . VAL A 1 83 ? -38.536 -3.872 57.908 1.00 85.00 83 VAL A N 1
ATOM 637 C CA . VAL A 1 83 ? -37.665 -2.826 57.350 1.00 85.00 83 VAL A CA 1
ATOM 638 C C . VAL A 1 83 ? -36.403 -3.445 56.743 1.00 85.00 83 VAL A C 1
ATOM 640 O O . VAL A 1 83 ? -36.143 -3.220 55.565 1.00 85.00 83 VAL A O 1
ATOM 643 N N . GLN A 1 84 ? -35.688 -4.315 57.471 1.00 81.12 84 GLN A N 1
ATOM 644 C CA . GLN A 1 84 ? -34.495 -4.996 56.936 1.00 81.12 84 GLN A CA 1
ATOM 645 C C . GLN A 1 84 ? -34.794 -5.836 55.686 1.00 81.12 84 GLN A C 1
ATOM 647 O O . GLN A 1 84 ? -34.020 -5.820 54.732 1.00 81.12 84 GLN A O 1
ATOM 652 N N . LYS A 1 85 ? -35.921 -6.563 55.654 1.00 82.94 85 LYS A N 1
ATOM 653 C CA . LYS A 1 85 ? -36.339 -7.330 54.466 1.00 82.94 85 LYS A CA 1
ATOM 654 C C . LYS A 1 85 ? -36.629 -6.422 53.274 1.00 82.94 85 LYS A C 1
ATOM 656 O O . LYS A 1 85 ? -36.323 -6.793 52.144 1.00 82.94 85 LYS A O 1
ATOM 661 N N . THR A 1 86 ? -37.245 -5.269 53.515 1.00 85.12 86 THR A N 1
ATOM 662 C CA . THR A 1 86 ? -37.577 -4.299 52.466 1.00 85.12 86 THR A CA 1
ATOM 663 C C . THR A 1 86 ? -36.312 -3.647 51.916 1.00 85.12 86 THR A C 1
ATOM 665 O O . THR A 1 86 ? -36.132 -3.629 50.704 1.00 85.12 86 THR A O 1
ATOM 668 N N . GLU A 1 87 ? -35.389 -3.222 52.782 1.00 80.38 87 GLU A N 1
ATOM 669 C CA . GLU A 1 87 ? -34.076 -2.701 52.381 1.00 80.38 87 GLU A CA 1
ATOM 670 C C . GLU A 1 87 ? -33.290 -3.725 51.553 1.00 80.38 87 GLU A C 1
ATOM 672 O O . GLU A 1 87 ? -32.844 -3.409 50.452 1.00 80.38 87 GLU A O 1
ATOM 677 N N . ALA A 1 88 ? -33.192 -4.976 52.018 1.00 77.56 88 ALA A N 1
ATOM 678 C CA . ALA A 1 88 ? -32.501 -6.039 51.288 1.00 77.56 88 ALA A CA 1
ATOM 679 C C . ALA A 1 88 ? -33.123 -6.312 49.905 1.00 77.56 88 ALA A C 1
ATOM 681 O O . ALA A 1 88 ? -32.400 -6.528 48.933 1.00 77.56 88 ALA A O 1
ATOM 682 N N . ARG A 1 89 ? -34.460 -6.269 49.788 1.00 82.31 89 ARG A N 1
ATOM 683 C CA . ARG A 1 89 ? -35.164 -6.402 48.499 1.00 82.31 89 ARG A CA 1
ATOM 684 C C . ARG A 1 89 ? -34.884 -5.229 47.566 1.00 82.31 89 ARG A C 1
ATOM 686 O O . ARG A 1 89 ? -34.624 -5.470 46.392 1.00 82.31 89 ARG A O 1
ATOM 693 N N . SER A 1 90 ? -34.904 -3.999 48.074 1.00 81.94 90 SER A N 1
ATOM 694 C CA . SER A 1 90 ? -34.595 -2.801 47.286 1.00 81.94 90 SER A CA 1
ATOM 695 C C . SER A 1 90 ? -33.156 -2.821 46.773 1.00 81.94 90 SER A C 1
ATOM 697 O O . SER A 1 90 ? -32.928 -2.536 45.602 1.00 81.94 90 SER A O 1
ATOM 699 N N . VAL A 1 91 ? -32.193 -3.232 47.609 1.00 80.88 91 VAL A N 1
ATOM 700 C CA . VAL A 1 91 ? -30.790 -3.411 47.194 1.00 80.88 91 VAL A CA 1
ATOM 701 C C . VAL A 1 91 ? -30.676 -4.492 46.119 1.00 80.88 91 VAL A C 1
ATOM 703 O O . VAL A 1 91 ? -30.040 -4.265 45.094 1.00 80.88 91 VAL A O 1
ATOM 706 N N . ALA A 1 92 ? -31.331 -5.643 46.295 1.00 80.12 9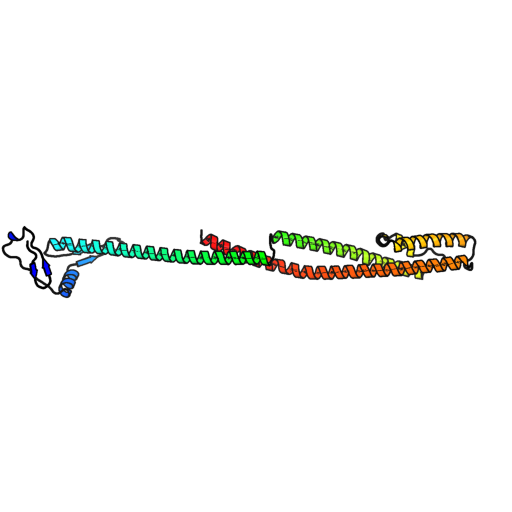2 ALA A N 1
ATOM 707 C CA . ALA A 1 92 ? -31.318 -6.708 45.292 1.00 80.12 92 ALA A CA 1
ATOM 708 C C . ALA A 1 92 ? -31.958 -6.277 43.961 1.00 80.12 92 ALA A C 1
ATOM 710 O O . ALA A 1 92 ? -31.456 -6.624 42.895 1.00 80.12 92 ALA A O 1
ATOM 711 N N . GLN A 1 93 ? -33.053 -5.514 44.005 1.00 85.19 93 GLN A N 1
ATOM 712 C CA . GLN A 1 93 ? -33.699 -4.970 42.811 1.00 85.19 93 GLN A CA 1
ATOM 713 C C . GLN A 1 93 ? -32.801 -3.953 42.103 1.00 85.19 93 GLN A C 1
ATOM 715 O O . GLN A 1 93 ? -32.662 -4.025 40.886 1.00 85.19 93 GLN A O 1
ATOM 720 N N . PHE A 1 94 ? -32.168 -3.050 42.855 1.00 82.88 94 PHE A N 1
ATOM 721 C CA . PHE A 1 94 ? -31.206 -2.098 42.310 1.00 82.88 94 PHE A CA 1
ATOM 722 C C . PHE A 1 94 ? -30.048 -2.822 41.613 1.00 82.88 94 PHE A C 1
ATOM 724 O O . PHE A 1 94 ? -29.757 -2.524 40.460 1.00 82.88 94 PHE A O 1
ATOM 731 N N . LEU A 1 95 ? -29.443 -3.824 42.262 1.00 80.56 95 LEU A N 1
ATOM 732 C CA . LEU A 1 95 ? -28.355 -4.610 41.671 1.00 80.56 95 LEU A CA 1
ATOM 733 C C . LEU A 1 95 ? -28.791 -5.356 40.403 1.00 80.56 95 LEU A C 1
ATOM 735 O O . LEU A 1 95 ? -28.043 -5.367 39.434 1.00 80.56 95 LEU A O 1
ATOM 739 N N . ARG A 1 96 ? -30.007 -5.921 40.364 1.00 81.12 96 ARG A N 1
ATOM 740 C CA . ARG A 1 96 ? -30.555 -6.537 39.140 1.00 81.12 96 ARG A CA 1
ATOM 741 C C . ARG A 1 96 ? -30.692 -5.533 38.001 1.00 81.12 96 ARG A C 1
ATOM 743 O O . ARG A 1 96 ? -30.235 -5.816 36.908 1.00 81.12 96 ARG A O 1
ATOM 750 N N . GLN A 1 97 ? -31.239 -4.348 38.269 1.00 86.56 97 GLN A N 1
ATOM 751 C CA . GLN A 1 97 ? -31.357 -3.301 37.249 1.00 86.56 97 GLN A CA 1
ATOM 752 C C . GLN A 1 97 ? -29.989 -2.842 36.726 1.00 86.56 97 GLN A C 1
ATOM 754 O O . GLN A 1 97 ? -29.847 -2.573 35.534 1.00 86.56 97 GLN A O 1
ATOM 759 N N . GLN A 1 98 ? -28.978 -2.762 37.600 1.00 81.12 98 GLN A N 1
ATOM 760 C CA . GLN A 1 98 ? -27.605 -2.466 37.181 1.00 81.12 98 GLN A CA 1
ATOM 761 C C . GLN A 1 98 ? -27.026 -3.594 36.315 1.00 81.12 98 GLN A C 1
ATOM 763 O O . GLN A 1 98 ? -26.428 -3.301 35.285 1.00 81.12 98 GLN A O 1
ATOM 768 N N . LEU A 1 99 ? -27.245 -4.862 36.684 1.00 86.31 99 LEU A N 1
ATOM 769 C CA . LEU A 1 99 ? -26.813 -6.020 35.892 1.00 86.31 99 LEU A CA 1
ATOM 770 C C . LEU A 1 99 ? -27.482 -6.064 34.516 1.00 86.31 99 LEU A C 1
ATOM 772 O O . LEU A 1 99 ? -26.788 -6.275 33.528 1.00 86.31 99 LEU A O 1
ATOM 776 N N . ASP A 1 100 ? -28.791 -5.815 34.440 1.00 87.19 100 ASP A N 1
ATOM 777 C CA . ASP A 1 100 ? -29.524 -5.761 33.170 1.00 87.19 100 ASP A CA 1
ATOM 778 C C . ASP A 1 100 ? -28.958 -4.644 32.275 1.00 87.19 100 ASP A C 1
ATOM 780 O O . ASP A 1 100 ? -28.638 -4.868 31.111 1.00 87.19 100 ASP A O 1
ATOM 784 N N . THR A 1 101 ? -28.720 -3.459 32.853 1.00 86.88 101 THR A N 1
ATOM 785 C CA . THR A 1 101 ? -28.126 -2.319 32.132 1.00 86.88 101 THR A CA 1
ATOM 786 C C . THR A 1 101 ? -26.718 -2.636 31.617 1.00 86.88 101 THR A C 1
ATOM 788 O O . THR A 1 101 ? -26.390 -2.303 30.480 1.00 86.88 101 THR A O 1
ATOM 791 N N . LEU A 1 102 ? -25.874 -3.269 32.438 1.00 84.00 102 LEU A N 1
ATOM 792 C CA . LEU A 1 102 ? -24.525 -3.682 32.040 1.00 84.00 102 LEU A CA 1
ATOM 793 C C . LEU A 1 102 ? -24.565 -4.760 30.953 1.00 84.00 102 LEU A C 1
ATOM 795 O O . LEU A 1 102 ? -23.777 -4.694 30.012 1.00 84.00 102 LEU A O 1
ATOM 799 N N . SER A 1 103 ? -25.500 -5.709 31.047 1.00 83.50 103 SER A N 1
ATOM 800 C CA . SER A 1 103 ? -25.693 -6.755 30.040 1.00 83.50 103 SER A CA 1
ATOM 801 C C . SER A 1 103 ? -26.095 -6.164 28.690 1.00 83.50 103 SER A C 1
ATOM 803 O O . SER A 1 103 ? -25.518 -6.536 27.670 1.00 83.50 103 SER A O 1
ATOM 805 N N . ASP A 1 104 ? -27.037 -5.219 28.669 1.00 91.75 104 ASP A N 1
ATOM 806 C CA . ASP A 1 104 ? -27.454 -4.539 27.439 1.00 91.75 104 ASP A CA 1
ATOM 807 C C . ASP A 1 104 ? -26.293 -3.743 26.819 1.00 91.75 104 ASP A C 1
ATOM 809 O O . ASP A 1 104 ? -26.069 -3.779 25.606 1.00 91.75 104 ASP A O 1
ATOM 813 N N . GLN A 1 105 ? -25.508 -3.051 27.653 1.00 88.56 105 GLN A N 1
ATOM 814 C CA . GLN A 1 105 ? -24.317 -2.325 27.209 1.00 88.56 105 GLN A CA 1
ATOM 815 C C . GLN A 1 105 ? -23.247 -3.260 26.634 1.00 88.56 105 GLN A C 1
ATOM 817 O O . GLN A 1 105 ? -22.606 -2.904 25.640 1.00 88.56 105 GLN A O 1
ATOM 822 N N . LEU A 1 106 ? -23.049 -4.437 27.239 1.00 88.62 106 LEU A N 1
ATOM 823 C CA . LEU A 1 106 ? -22.092 -5.435 26.767 1.00 88.62 106 LEU A CA 1
ATOM 824 C C . LEU A 1 106 ? -22.484 -5.916 25.369 1.00 88.62 106 LEU A C 1
ATOM 826 O O . LEU A 1 106 ? -21.685 -5.764 24.444 1.00 88.62 106 LEU A O 1
ATOM 830 N N . VAL A 1 107 ? -23.733 -6.358 25.193 1.00 91.75 107 VAL A N 1
ATOM 831 C CA . VAL A 1 107 ? -24.264 -6.834 23.904 1.00 91.75 107 VAL A CA 1
ATOM 832 C C . VAL A 1 107 ? -24.117 -5.774 22.807 1.00 91.75 107 VAL A C 1
ATOM 834 O O . VAL A 1 107 ? -23.655 -6.072 21.703 1.00 91.75 107 VAL A O 1
ATOM 837 N N . GLU A 1 108 ? -24.456 -4.516 23.095 1.00 93.25 108 GLU A N 1
ATOM 838 C CA . GLU A 1 108 ? -24.325 -3.432 22.113 1.00 93.25 108 GLU A CA 1
ATOM 839 C C . GLU A 1 108 ? -22.854 -3.148 21.754 1.00 93.25 108 GLU A C 1
ATOM 841 O O . GLU A 1 108 ? -22.513 -2.884 20.593 1.00 93.25 108 GLU A O 1
ATOM 846 N N . SER A 1 109 ? -21.948 -3.237 22.733 1.00 88.88 109 SER A N 1
ATOM 847 C CA . SER A 1 109 ? -20.515 -3.044 22.502 1.00 88.88 109 SER A CA 1
ATOM 848 C C . SER A 1 109 ? -19.894 -4.170 21.666 1.00 88.88 109 SER A C 1
ATOM 850 O O . SER A 1 109 ? -19.122 -3.886 20.746 1.00 88.88 109 SER A O 1
ATOM 852 N N . GLU A 1 110 ? -20.283 -5.424 21.912 1.00 88.38 110 GLU A N 1
ATOM 853 C CA . GLU A 1 110 ? -19.864 -6.591 21.130 1.00 88.38 110 GLU A CA 1
ATOM 854 C C . GLU A 1 110 ? -20.366 -6.495 19.690 1.00 88.38 110 GLU A C 1
ATOM 856 O O . GLU A 1 110 ? -19.593 -6.677 18.748 1.00 88.38 110 GLU A O 1
ATOM 861 N N . LYS A 1 111 ? -21.633 -6.108 19.501 1.00 92.12 111 LYS A N 1
ATOM 862 C CA . LYS A 1 111 ? -22.223 -5.888 18.176 1.00 92.12 111 LYS A CA 1
ATOM 863 C C . LYS A 1 111 ? -21.517 -4.773 17.404 1.00 92.12 111 LYS A C 1
ATOM 865 O O . LYS A 1 111 ? -21.294 -4.899 16.196 1.00 92.12 111 LYS A O 1
ATOM 870 N N . THR A 1 112 ? -21.133 -3.695 18.088 1.00 89.25 112 THR A N 1
ATOM 871 C CA . THR A 1 112 ? -20.350 -2.603 17.489 1.00 89.25 112 THR A CA 1
ATOM 872 C C . THR A 1 112 ? -18.976 -3.100 17.032 1.00 89.25 112 THR A C 1
ATOM 874 O O . THR A 1 112 ? -18.562 -2.818 15.906 1.00 89.25 112 THR A O 1
ATOM 877 N N . LEU A 1 113 ? -18.278 -3.875 17.872 1.00 86.81 113 LEU A N 1
ATOM 878 C CA . LEU A 1 113 ? -16.982 -4.469 17.531 1.00 86.81 113 LEU A CA 1
ATOM 879 C C . LEU A 1 113 ? -17.099 -5.448 16.353 1.00 86.81 113 LEU A C 1
ATOM 881 O O . LEU A 1 113 ? -16.268 -5.414 15.444 1.00 86.81 113 LEU A O 1
ATOM 885 N N . GLN A 1 114 ? -18.134 -6.289 16.346 1.00 85.19 114 GLN A N 1
ATOM 886 C CA . GLN A 1 114 ? -18.415 -7.216 15.253 1.00 85.19 114 GLN A CA 1
ATOM 887 C C . GLN A 1 114 ? -18.650 -6.466 13.935 1.00 85.19 114 GLN A C 1
ATOM 889 O O . GLN A 1 114 ? -17.979 -6.750 12.945 1.00 85.19 114 GLN A O 1
ATOM 894 N N . SER A 1 115 ? -19.531 -5.463 13.936 1.00 88.69 115 SER A N 1
ATOM 895 C CA . SER A 1 115 ? -19.845 -4.665 12.741 1.00 88.69 115 SER A CA 1
ATOM 896 C C . SER A 1 115 ? -18.606 -3.949 12.192 1.00 88.69 115 SER A C 1
ATOM 898 O O . SER A 1 115 ? -18.404 -3.875 10.980 1.00 88.69 115 SER A O 1
ATOM 900 N N . PHE A 1 116 ? -17.734 -3.453 13.078 1.00 85.25 116 PHE A N 1
ATOM 901 C CA . PHE A 1 116 ? -16.459 -2.862 12.678 1.00 85.25 116 PHE A CA 1
ATOM 902 C C . PHE A 1 116 ? -15.548 -3.895 11.999 1.00 85.25 116 PHE A C 1
ATOM 904 O O . PHE A 1 116 ? -15.073 -3.634 10.893 1.00 85.25 116 PHE A O 1
ATOM 911 N N . ARG A 1 117 ? -15.360 -5.084 12.599 1.00 80.00 117 ARG A N 1
ATOM 912 C CA . ARG A 1 117 ? -14.571 -6.184 12.006 1.00 80.00 117 ARG A CA 1
ATOM 913 C C . ARG A 1 117 ? -15.093 -6.591 10.627 1.00 80.00 117 ARG A C 1
ATOM 915 O O . ARG A 1 117 ? -14.295 -6.731 9.703 1.00 80.00 117 ARG A O 1
ATOM 922 N N . GLU A 1 118 ? -16.412 -6.725 10.483 1.00 82.69 118 GLU A N 1
ATOM 923 C CA . GLU A 1 118 ? -17.075 -7.061 9.216 1.00 82.69 118 GLU A CA 1
ATOM 924 C C . GLU A 1 118 ? -16.861 -5.971 8.155 1.00 82.69 118 GLU A C 1
ATOM 926 O O . GLU A 1 118 ? -16.394 -6.258 7.054 1.00 82.69 118 GLU A O 1
ATOM 931 N N . SER A 1 119 ? -17.125 -4.703 8.490 1.00 80.06 119 SER A N 1
ATOM 932 C CA . SER A 1 119 ? -16.977 -3.581 7.551 1.00 80.06 119 SER A CA 1
ATOM 933 C C . SER A 1 119 ? -15.538 -3.394 7.068 1.00 80.06 119 SER A C 1
ATOM 935 O O . SER A 1 119 ? -15.296 -3.138 5.889 1.00 80.06 119 SER A O 1
ATOM 937 N N . ALA A 1 120 ? -14.573 -3.571 7.967 1.00 70.44 120 ALA A N 1
ATOM 938 C CA . ALA A 1 120 ? -13.169 -3.340 7.689 1.00 70.44 120 ALA A CA 1
ATOM 939 C C . ALA A 1 120 ? -12.452 -4.588 7.144 1.00 70.44 120 ALA A C 1
ATOM 941 O O . ALA A 1 120 ? -11.279 -4.484 6.802 1.00 70.44 120 ALA A O 1
ATOM 942 N N . HIS A 1 121 ? -13.147 -5.732 7.040 1.00 69.56 121 HIS A N 1
ATOM 943 C CA . HIS A 1 121 ? -12.597 -7.027 6.608 1.00 69.56 121 HIS A CA 1
ATOM 944 C C . HIS A 1 121 ? -11.386 -7.483 7.448 1.00 69.56 121 HIS A C 1
ATOM 946 O O . HIS A 1 121 ? -10.524 -8.232 6.988 1.00 69.56 121 HIS A O 1
ATOM 952 N N . ILE A 1 122 ? -11.334 -7.049 8.710 1.00 63.91 122 ILE A N 1
ATOM 953 C CA . ILE A 1 122 ? -10.196 -7.271 9.602 1.00 63.91 122 ILE A CA 1
ATOM 954 C C . ILE A 1 122 ? -10.337 -8.653 10.238 1.00 63.91 122 ILE A C 1
ATOM 956 O O . ILE A 1 122 ? -11.076 -8.832 11.207 1.00 63.91 122 ILE A O 1
ATOM 960 N N . VAL A 1 123 ? -9.590 -9.628 9.719 1.00 63.31 123 VAL A N 1
ATOM 961 C CA . VAL A 1 123 ? -9.394 -10.922 10.397 1.00 63.31 123 VAL A CA 1
ATOM 962 C C . VAL A 1 123 ? -8.254 -10.813 11.419 1.00 63.31 123 VAL A C 1
ATOM 964 O O . VAL A 1 123 ? -8.365 -11.338 12.524 1.00 63.31 123 VAL A O 1
ATOM 967 N N . ASN A 1 124 ? -7.170 -10.101 11.075 1.00 67.06 124 ASN A N 1
ATOM 968 C CA . ASN A 1 124 ? -6.026 -9.849 11.957 1.00 67.06 124 ASN A CA 1
ATOM 969 C C . ASN A 1 124 ? -5.255 -8.585 11.516 1.00 67.06 124 ASN A C 1
ATOM 971 O O . ASN A 1 124 ? -4.505 -8.620 10.541 1.00 67.06 124 ASN A O 1
ATOM 975 N N . LEU A 1 125 ? -5.436 -7.477 12.242 1.00 68.50 125 LEU A N 1
ATOM 976 C CA . LEU A 1 125 ? -4.943 -6.147 11.857 1.00 68.50 125 LEU A CA 1
ATOM 977 C C . LEU A 1 125 ? -3.398 -6.036 11.831 1.00 68.50 125 LEU A C 1
ATOM 979 O O . LEU A 1 125 ? -2.866 -5.555 10.830 1.00 68.50 125 LEU A O 1
ATOM 983 N N . PRO A 1 126 ? -2.647 -6.568 12.823 1.00 68.00 126 PRO A N 1
ATOM 984 C CA . PRO A 1 126 ? -1.182 -6.645 12.742 1.00 68.00 126 PRO A CA 1
ATOM 985 C C . PRO A 1 126 ? -0.647 -7.441 11.540 1.00 68.00 126 PRO A C 1
ATOM 987 O O . PRO A 1 126 ? 0.346 -7.055 10.912 1.00 68.00 126 PRO A O 1
ATOM 990 N N . ALA A 1 127 ? -1.292 -8.565 11.205 1.00 73.25 127 ALA A N 1
ATOM 991 C CA . ALA A 1 127 ? -0.887 -9.388 10.064 1.00 73.25 127 ALA A CA 1
ATOM 992 C C . ALA A 1 127 ? -1.146 -8.660 8.736 1.00 73.25 127 ALA A C 1
ATOM 994 O O . ALA A 1 127 ? -0.307 -8.694 7.836 1.00 73.25 127 ALA A O 1
ATOM 995 N N . GLU A 1 128 ? -2.273 -7.953 8.644 1.00 74.69 128 GLU A N 1
ATOM 996 C CA . GLU A 1 128 ? -2.614 -7.113 7.501 1.00 74.69 128 GLU A CA 1
ATOM 997 C C . GLU A 1 128 ? -1.614 -5.962 7.329 1.00 74.69 128 GLU A C 1
ATOM 999 O O . GLU A 1 128 ? -1.063 -5.804 6.242 1.00 74.69 128 GLU A O 1
ATOM 1004 N N . GLY A 1 129 ? -1.270 -5.239 8.401 1.00 73.25 129 GLY A N 1
ATOM 1005 C CA . GLY A 1 129 ? -0.240 -4.194 8.361 1.00 73.25 129 GLY A CA 1
ATOM 1006 C C . GLY A 1 129 ? 1.111 -4.710 7.845 1.00 73.25 129 GLY A C 1
ATOM 1007 O O . GLY A 1 129 ? 1.718 -4.106 6.960 1.00 73.25 129 GLY A O 1
ATOM 1008 N N . THR A 1 130 ? 1.544 -5.883 8.316 1.00 75.81 130 THR A N 1
ATOM 1009 C CA . THR A 1 130 ? 2.801 -6.519 7.873 1.00 75.81 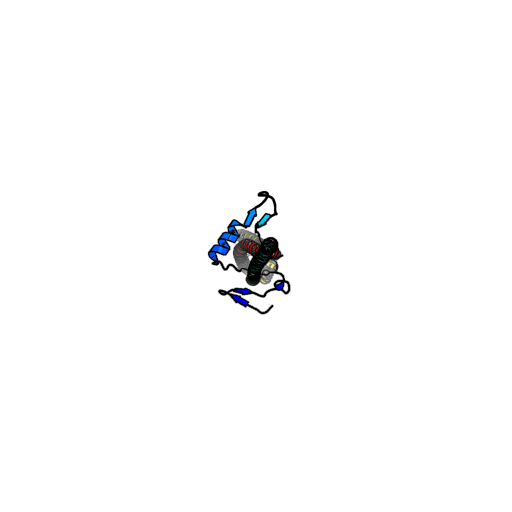130 THR A CA 1
ATOM 1010 C C . THR A 1 130 ? 2.759 -6.910 6.388 1.00 75.81 130 THR A C 1
ATOM 1012 O O . THR A 1 130 ? 3.732 -6.707 5.652 1.00 75.81 130 THR A O 1
ATOM 1015 N N . ALA A 1 131 ? 1.625 -7.442 5.921 1.00 82.25 131 ALA A N 1
ATOM 1016 C CA . ALA A 1 131 ? 1.424 -7.792 4.517 1.00 82.25 131 ALA A CA 1
ATOM 1017 C C . ALA A 1 131 ? 1.438 -6.549 3.608 1.00 82.25 131 ALA A C 1
ATOM 1019 O O . ALA A 1 131 ? 2.072 -6.576 2.551 1.00 82.25 131 ALA A O 1
ATOM 1020 N N . GLN A 1 132 ? 0.808 -5.447 4.033 1.00 80.75 132 GLN A N 1
ATOM 1021 C CA . GLN A 1 132 ? 0.807 -4.189 3.277 1.00 80.75 132 GLN A CA 1
ATOM 1022 C C . GLN A 1 132 ? 2.210 -3.570 3.182 1.00 80.75 132 GLN A C 1
ATOM 1024 O O . GLN A 1 132 ? 2.618 -3.156 2.098 1.00 80.75 132 GLN A O 1
ATOM 1029 N N . VAL A 1 133 ? 2.993 -3.579 4.268 1.00 80.38 133 VAL A N 1
ATOM 1030 C CA . VAL A 1 133 ? 4.397 -3.116 4.252 1.00 80.38 133 VAL A CA 1
ATOM 1031 C C . VAL A 1 133 ? 5.254 -3.964 3.309 1.00 80.38 133 VAL A C 1
ATOM 1033 O O . VAL A 1 133 ? 6.038 -3.427 2.529 1.00 80.38 133 VAL A O 1
ATOM 1036 N N . SER A 1 134 ? 5.072 -5.286 3.325 1.00 80.69 134 SER A N 1
ATOM 1037 C CA . SER A 1 134 ? 5.784 -6.190 2.411 1.00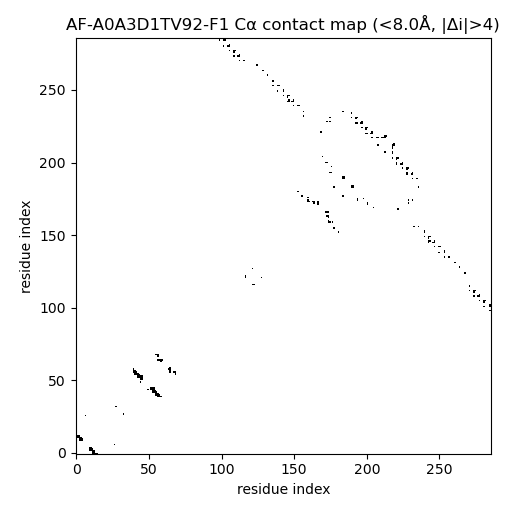 80.69 134 SER A CA 1
ATOM 1038 C C . SER A 1 134 ? 5.425 -5.908 0.948 1.00 80.69 134 SER A C 1
ATOM 1040 O O . SER A 1 134 ? 6.294 -5.869 0.078 1.00 80.69 134 SER A O 1
ATOM 1042 N N . ARG A 1 135 ? 4.141 -5.652 0.668 1.00 85.19 135 ARG A N 1
ATOM 1043 C CA . ARG A 1 135 ? 3.669 -5.281 -0.671 1.00 85.19 135 ARG A CA 1
ATOM 1044 C C . ARG A 1 135 ? 4.254 -3.947 -1.137 1.00 85.19 135 ARG A C 1
ATOM 1046 O O . ARG A 1 135 ? 4.661 -3.850 -2.292 1.00 85.19 135 ARG A O 1
ATOM 1053 N N . LEU A 1 136 ? 4.338 -2.955 -0.248 1.00 84.06 136 LEU A N 1
ATOM 1054 C CA . LEU A 1 136 ? 4.981 -1.669 -0.525 1.00 84.06 136 LEU A CA 1
ATOM 1055 C C . LEU A 1 136 ? 6.457 -1.853 -0.897 1.00 84.06 136 LEU A C 1
ATOM 1057 O O . LEU A 1 136 ? 6.895 -1.321 -1.915 1.00 84.06 136 LEU A O 1
ATOM 1061 N N . ALA A 1 137 ? 7.201 -2.638 -0.113 1.00 80.56 137 ALA A N 1
ATOM 1062 C CA . ALA A 1 137 ? 8.610 -2.915 -0.382 1.00 80.56 137 ALA A CA 1
ATOM 1063 C C . ALA A 1 137 ? 8.812 -3.574 -1.759 1.00 80.56 137 ALA A C 1
ATOM 1065 O O . ALA A 1 137 ? 9.703 -3.173 -2.508 1.00 80.56 137 ALA A O 1
ATOM 1066 N N . ASN A 1 138 ? 7.945 -4.522 -2.131 1.00 88.88 138 ASN A N 1
ATOM 1067 C CA . ASN A 1 138 ? 7.986 -5.161 -3.449 1.00 88.88 138 ASN A CA 1
ATOM 1068 C C . ASN A 1 138 ? 7.711 -4.163 -4.585 1.00 88.88 138 ASN A C 1
ATOM 1070 O O . ASN A 1 138 ? 8.482 -4.100 -5.537 1.00 88.88 138 ASN A O 1
ATOM 1074 N N . LEU A 1 139 ? 6.674 -3.323 -4.464 1.00 88.19 139 LEU A N 1
ATOM 1075 C CA . LEU A 1 139 ? 6.370 -2.293 -5.469 1.00 88.19 139 LEU A CA 1
ATOM 1076 C C . LEU A 1 139 ? 7.516 -1.281 -5.630 1.00 88.19 139 LEU A C 1
ATOM 1078 O O . LEU A 1 139 ? 7.826 -0.862 -6.745 1.00 88.19 139 LEU A O 1
ATOM 1082 N N . GLN A 1 140 ? 8.169 -0.897 -4.530 1.00 87.44 140 GLN A N 1
ATOM 1083 C CA . GLN A 1 140 ? 9.338 -0.014 -4.558 1.00 87.44 140 GLN A CA 1
ATOM 1084 C C . GLN A 1 140 ? 10.547 -0.677 -5.230 1.00 87.44 140 GLN A C 1
ATOM 1086 O O . GLN A 1 140 ? 11.267 -0.014 -5.985 1.00 87.44 140 GLN A O 1
ATOM 1091 N N . ALA A 1 141 ? 10.768 -1.971 -4.982 1.00 87.88 141 ALA A N 1
ATOM 1092 C CA . ALA A 1 141 ? 11.825 -2.743 -5.625 1.00 87.88 141 ALA A CA 1
ATOM 1093 C C . ALA A 1 141 ? 11.590 -2.861 -7.139 1.00 87.88 141 ALA A C 1
ATOM 1095 O O . ALA A 1 141 ? 12.496 -2.559 -7.919 1.00 87.88 141 ALA A O 1
ATOM 1096 N N . ASP A 1 142 ? 10.364 -3.193 -7.555 1.00 89.62 142 ASP A N 1
ATOM 1097 C CA . ASP A 1 142 ? 9.970 -3.271 -8.966 1.00 89.62 142 ASP A CA 1
ATOM 1098 C C . ASP A 1 142 ? 10.173 -1.924 -9.669 1.00 89.62 142 ASP A C 1
ATOM 1100 O O . ASP A 1 142 ? 10.829 -1.843 -10.712 1.00 89.62 142 ASP A O 1
ATOM 1104 N N . ARG A 1 143 ? 9.688 -0.836 -9.056 1.00 95.81 143 ARG A N 1
ATOM 1105 C CA . ARG A 1 143 ? 9.858 0.530 -9.571 1.00 95.81 143 ARG A CA 1
ATOM 1106 C C . ARG A 1 143 ? 11.328 0.894 -9.724 1.00 95.81 143 ARG A C 1
ATOM 1108 O O . ARG A 1 143 ? 11.714 1.450 -10.748 1.00 95.81 143 ARG A O 1
ATOM 1115 N N . SER A 1 144 ? 12.151 0.583 -8.726 1.00 86.19 144 SER A N 1
ATOM 1116 C CA . SER A 1 144 ? 13.588 0.880 -8.755 1.00 86.19 144 SER A CA 1
ATOM 1117 C C . SER A 1 144 ? 14.311 0.085 -9.840 1.00 86.19 144 SER A C 1
ATOM 1119 O O . SER A 1 144 ? 15.164 0.632 -10.534 1.00 86.19 144 SER A O 1
ATOM 1121 N N . SER A 1 145 ? 13.945 -1.185 -10.027 1.00 89.62 145 SER A N 1
ATOM 1122 C CA . SER A 1 145 ? 14.513 -2.032 -11.076 1.00 89.62 145 SER A CA 1
ATOM 1123 C C . SER A 1 145 ? 14.182 -1.506 -12.475 1.00 89.62 145 SER A C 1
ATOM 1125 O O . SER A 1 145 ? 15.084 -1.386 -13.305 1.00 89.62 145 SER A O 1
ATOM 1127 N N . ILE A 1 146 ? 12.920 -1.148 -12.726 1.00 91.00 146 ILE A N 1
ATOM 1128 C CA . ILE A 1 146 ? 12.470 -0.623 -14.025 1.00 91.00 146 ILE A CA 1
ATOM 1129 C C . ILE A 1 146 ? 13.070 0.764 -14.287 1.00 91.00 146 ILE A C 1
ATOM 1131 O O . ILE A 1 146 ? 13.486 1.056 -15.407 1.00 91.00 146 ILE A O 1
ATOM 1135 N N . ASP A 1 147 ? 13.163 1.620 -13.267 1.00 94.12 147 ASP A N 1
ATOM 1136 C CA . ASP A 1 147 ? 13.759 2.949 -13.415 1.00 94.12 147 ASP A CA 1
ATOM 1137 C C . ASP A 1 147 ? 15.267 2.883 -13.691 1.00 94.12 147 ASP A C 1
ATOM 1139 O O . ASP A 1 147 ? 15.768 3.618 -14.541 1.00 94.12 147 ASP A O 1
ATOM 1143 N N . ALA A 1 148 ? 15.988 1.957 -13.053 1.00 88.56 148 ALA A N 1
ATOM 1144 C CA . ALA A 1 148 ? 17.395 1.710 -13.360 1.00 88.56 148 ALA A CA 1
ATOM 1145 C C . ALA A 1 148 ? 17.580 1.266 -14.821 1.00 88.56 148 ALA A C 1
ATOM 1147 O O . ALA A 1 148 ? 18.463 1.777 -15.514 1.00 88.56 148 ALA A O 1
ATOM 1148 N N . GLU A 1 149 ? 16.715 0.373 -15.313 1.00 90.31 149 GLU A N 1
ATOM 1149 C CA . GLU A 1 149 ? 16.711 -0.043 -16.719 1.00 90.31 149 GLU A CA 1
ATOM 1150 C C . GLU A 1 149 ? 16.430 1.144 -17.656 1.00 90.31 149 GLU A C 1
ATOM 1152 O O . GLU A 1 149 ? 17.160 1.361 -18.626 1.00 90.31 149 GLU A O 1
ATOM 1157 N N . ARG A 1 150 ? 15.422 1.962 -17.334 1.00 94.69 150 ARG A N 1
ATOM 1158 C CA . ARG A 1 150 ? 15.047 3.166 -18.091 1.00 94.69 150 ARG A CA 1
ATOM 1159 C C . ARG A 1 150 ? 16.204 4.159 -18.195 1.00 94.69 150 ARG A C 1
ATOM 1161 O O . ARG A 1 150 ? 16.503 4.643 -19.287 1.00 94.69 150 ARG A O 1
ATOM 1168 N N . VAL A 1 151 ? 16.856 4.468 -17.074 1.00 93.62 151 VAL A N 1
ATOM 1169 C CA . VAL A 1 151 ? 17.985 5.410 -17.015 1.00 93.62 151 VAL A CA 1
ATOM 1170 C C . VAL A 1 151 ? 19.176 4.880 -17.810 1.00 93.62 151 VAL A C 1
ATOM 1172 O O . VAL A 1 151 ? 19.763 5.622 -18.599 1.00 93.62 151 VAL A O 1
ATOM 1175 N N . ALA A 1 152 ? 19.509 3.598 -17.653 1.00 89.56 152 ALA A N 1
ATOM 1176 C CA . ALA A 1 152 ? 20.626 2.988 -18.364 1.00 89.56 152 ALA A CA 1
ATOM 1177 C C . ALA A 1 152 ? 20.390 2.951 -19.886 1.00 89.56 152 ALA A C 1
ATOM 1179 O O . ALA A 1 152 ? 21.289 3.298 -20.654 1.00 89.56 152 ALA A O 1
ATOM 1180 N N . LEU A 1 153 ? 19.170 2.625 -20.332 1.00 91.12 153 LEU A N 1
ATOM 1181 C CA . LEU A 1 153 ? 18.810 2.659 -21.751 1.00 91.12 153 LEU A CA 1
ATOM 1182 C C . LEU A 1 153 ? 18.847 4.082 -22.324 1.00 91.12 153 LEU A C 1
ATOM 1184 O O . LEU A 1 153 ? 19.350 4.289 -23.429 1.00 91.12 153 LEU A O 1
ATOM 1188 N N . ALA A 1 154 ? 18.350 5.077 -21.585 1.00 93.56 154 ALA A N 1
ATOM 1189 C CA . ALA A 1 154 ? 18.401 6.476 -22.010 1.00 93.56 154 ALA A CA 1
ATOM 1190 C C . ALA A 1 154 ? 19.848 6.974 -22.183 1.00 93.56 154 ALA A C 1
ATOM 1192 O O . ALA A 1 154 ? 20.161 7.660 -23.164 1.00 93.56 154 ALA A O 1
ATOM 1193 N N . ALA A 1 155 ? 20.739 6.599 -21.260 1.00 92.25 155 ALA A N 1
ATOM 1194 C CA . ALA A 1 155 ? 22.162 6.907 -21.350 1.00 92.25 155 ALA A CA 1
ATOM 1195 C C . ALA A 1 155 ? 22.802 6.242 -22.578 1.00 92.25 155 ALA A C 1
ATOM 1197 O O . ALA A 1 155 ? 23.456 6.924 -23.369 1.00 92.25 155 ALA A O 1
ATOM 1198 N N . LEU A 1 156 ? 22.532 4.951 -22.796 1.00 91.75 156 LEU A N 1
ATOM 1199 C CA . LEU A 1 156 ? 23.024 4.208 -23.956 1.00 91.75 156 LEU A CA 1
ATOM 1200 C C . LEU A 1 156 ? 22.544 4.818 -25.279 1.00 91.75 156 LEU A C 1
ATOM 1202 O O . LEU A 1 156 ? 23.342 4.999 -26.194 1.00 91.75 156 LEU A O 1
ATOM 1206 N N . LEU A 1 157 ? 21.262 5.178 -25.396 1.00 91.62 157 LEU A N 1
ATOM 1207 C CA . LEU A 1 157 ? 20.730 5.811 -26.609 1.00 91.62 157 LEU A CA 1
ATOM 1208 C C . LEU A 1 157 ? 21.385 7.165 -26.882 1.00 91.62 157 LEU A C 1
ATOM 1210 O O . LEU A 1 157 ? 21.692 7.483 -28.031 1.00 91.62 157 LEU A O 1
ATOM 1214 N N . THR A 1 158 ? 21.641 7.947 -25.834 1.00 93.69 158 THR A N 1
ATOM 1215 C CA . THR A 1 158 ? 22.364 9.219 -25.951 1.00 93.69 158 THR A CA 1
ATOM 1216 C C . THR A 1 158 ? 23.791 8.990 -26.445 1.00 93.69 158 THR A C 1
ATOM 1218 O O . THR A 1 158 ? 24.245 9.659 -27.376 1.00 93.69 158 THR A O 1
ATOM 1221 N N . GLU A 1 159 ? 24.484 8.005 -25.874 1.00 91.75 159 GLU A N 1
ATOM 1222 C CA . GLU A 1 159 ? 25.837 7.630 -26.271 1.00 91.75 159 GLU A CA 1
ATOM 1223 C C . GLU A 1 159 ? 25.886 7.160 -27.732 1.00 91.75 159 GLU A C 1
ATOM 1225 O O . GLU A 1 159 ? 26.671 7.697 -28.516 1.00 91.75 159 GLU A O 1
ATOM 1230 N N . VAL A 1 160 ? 25.010 6.228 -28.122 1.00 93.00 160 VAL A N 1
ATOM 1231 C CA . VAL A 1 160 ? 24.929 5.673 -29.482 1.00 93.00 160 VAL A CA 1
ATOM 1232 C C . VAL A 1 160 ? 24.616 6.762 -30.506 1.00 93.00 160 VAL A C 1
ATOM 1234 O O . VAL A 1 160 ? 25.308 6.839 -31.518 1.00 93.00 160 VAL A O 1
ATOM 1237 N N . ARG A 1 161 ? 23.660 7.664 -30.237 1.00 91.62 161 ARG A N 1
ATOM 1238 C CA . ARG A 1 161 ? 23.377 8.809 -31.125 1.00 91.62 161 ARG A CA 1
ATOM 1239 C C . ARG A 1 161 ? 24.581 9.738 -31.261 1.00 91.62 161 ARG A C 1
ATOM 1241 O O . ARG A 1 161 ? 24.902 10.184 -32.360 1.00 91.62 161 ARG A O 1
ATOM 1248 N N . SER A 1 162 ? 25.262 10.026 -30.151 1.00 92.19 162 SER A N 1
ATOM 1249 C CA . SER A 1 162 ? 26.439 10.898 -30.159 1.00 92.19 162 SER A CA 1
ATOM 1250 C C . SER A 1 162 ? 27.617 10.283 -30.920 1.00 92.19 162 SER A C 1
ATOM 1252 O O . SER A 1 162 ? 28.373 11.011 -31.563 1.00 92.19 162 SER A O 1
ATOM 1254 N N . ALA A 1 163 ? 27.756 8.956 -30.865 1.00 91.75 163 ALA A N 1
ATOM 1255 C CA . ALA A 1 163 ? 28.733 8.204 -31.632 1.00 91.75 163 ALA A CA 1
ATOM 1256 C C . ALA A 1 163 ? 28.348 8.174 -33.116 1.00 91.75 163 ALA A C 1
ATOM 1258 O O . ALA A 1 163 ? 29.187 8.506 -33.943 1.00 91.75 163 ALA A O 1
ATOM 1259 N N . ALA A 1 164 ? 27.079 7.913 -33.447 1.00 89.12 164 ALA A N 1
ATOM 1260 C CA . ALA A 1 164 ? 26.577 7.885 -34.824 1.00 89.12 164 ALA A CA 1
ATOM 1261 C C . ALA A 1 164 ? 26.788 9.213 -35.563 1.00 89.12 164 ALA A C 1
ATOM 1263 O O . ALA A 1 164 ? 27.076 9.213 -36.754 1.00 89.12 164 ALA A O 1
ATOM 1264 N N . ALA A 1 165 ? 26.733 10.346 -34.856 1.00 88.56 165 ALA A N 1
ATOM 1265 C CA . ALA A 1 165 ? 27.049 11.656 -35.426 1.00 88.56 165 ALA A CA 1
ATOM 1266 C C . ALA A 1 165 ? 28.535 11.839 -35.807 1.00 88.56 165 ALA A C 1
ATOM 1268 O O . ALA A 1 165 ? 28.864 12.755 -36.557 1.00 88.56 165 ALA A O 1
ATOM 1269 N N . ARG A 1 166 ? 29.435 11.009 -35.267 1.00 88.88 166 ARG A N 1
ATOM 1270 C CA . ARG A 1 166 ? 30.893 11.071 -35.486 1.00 88.88 166 ARG A CA 1
ATOM 1271 C C . ARG A 1 166 ? 31.422 9.908 -36.330 1.00 88.88 166 ARG A C 1
ATOM 1273 O O . ARG A 1 166 ? 32.561 9.973 -36.776 1.00 88.88 166 ARG A O 1
ATOM 1280 N N . THR A 1 167 ? 30.627 8.858 -36.506 1.00 86.25 167 THR A N 1
ATOM 1281 C CA . THR A 1 167 ? 30.973 7.644 -37.251 1.00 86.25 167 THR A CA 1
ATOM 1282 C C . THR A 1 167 ? 31.035 7.929 -38.750 1.00 86.25 167 THR A C 1
ATOM 1284 O O . THR A 1 167 ? 30.097 8.480 -39.329 1.00 86.25 167 THR A O 1
ATOM 1287 N N . GLY A 1 168 ? 32.144 7.553 -39.388 1.00 79.50 168 GLY A N 1
ATOM 1288 C CA . GLY A 1 168 ? 32.286 7.600 -40.838 1.00 79.50 168 GLY A CA 1
ATOM 1289 C C . GLY A 1 168 ? 31.534 6.457 -41.540 1.00 79.50 168 GLY A C 1
ATOM 1290 O O . GLY A 1 168 ? 31.191 5.464 -40.908 1.00 79.50 168 GLY A O 1
ATOM 1291 N N . PRO A 1 169 ? 31.308 6.533 -42.865 1.00 72.69 169 PRO A N 1
ATOM 1292 C CA . PRO A 1 169 ? 30.532 5.527 -43.609 1.00 72.69 169 PRO A CA 1
ATOM 1293 C C . PRO A 1 169 ? 31.071 4.088 -43.529 1.00 72.69 169 PRO A C 1
ATOM 1295 O O . PRO A 1 169 ? 30.307 3.134 -43.671 1.00 72.69 169 PRO A O 1
ATOM 1298 N N . ASP A 1 170 ? 32.378 3.937 -43.308 1.00 76.62 170 ASP A N 1
ATOM 1299 C CA . ASP A 1 170 ? 33.058 2.638 -43.273 1.00 76.62 170 ASP A CA 1
ATOM 1300 C C . ASP A 1 170 ? 33.280 2.122 -41.848 1.00 76.62 170 ASP A C 1
ATOM 1302 O O . ASP A 1 170 ? 33.654 0.961 -41.667 1.00 76.62 170 ASP A O 1
ATOM 1306 N N . ASP A 1 171 ? 33.057 2.965 -40.841 1.00 85.25 171 ASP A N 1
ATOM 1307 C CA . ASP A 1 171 ? 33.264 2.590 -39.451 1.00 85.25 171 ASP A CA 1
ATOM 1308 C C . ASP A 1 171 ? 32.174 1.601 -38.993 1.00 85.25 171 ASP A C 1
ATOM 1310 O O . ASP A 1 171 ? 31.058 1.583 -39.532 1.00 85.25 171 ASP A O 1
ATOM 1314 N N . PRO A 1 172 ? 32.466 0.764 -37.982 1.00 86.62 172 PRO A N 1
ATOM 1315 C CA . PRO A 1 172 ? 31.451 -0.060 -37.347 1.00 86.62 172 PRO A CA 1
ATOM 1316 C C . PRO A 1 172 ? 30.302 0.783 -36.789 1.00 86.62 172 PRO A C 1
ATOM 1318 O O . PRO A 1 172 ? 30.520 1.818 -36.153 1.00 86.62 172 PRO A O 1
ATOM 1321 N N . SER A 1 173 ? 29.083 0.282 -36.952 1.00 90.12 173 SER A N 1
ATOM 1322 C CA . SER A 1 173 ? 27.871 0.886 -36.427 1.00 90.12 173 SER A CA 1
ATOM 1323 C C . SER A 1 173 ? 27.957 1.021 -34.905 1.00 90.12 173 SER A C 1
ATOM 1325 O O . SER A 1 173 ? 28.175 0.030 -34.192 1.00 90.12 173 SER A O 1
ATOM 1327 N N . PRO A 1 174 ? 27.718 2.221 -34.353 1.00 90.69 174 PRO A N 1
ATOM 1328 C CA . PRO A 1 174 ? 27.638 2.426 -32.911 1.00 90.69 174 PRO A CA 1
ATOM 1329 C C . PRO A 1 174 ? 26.516 1.627 -32.253 1.00 90.69 174 PRO A C 1
ATOM 1331 O O . PRO A 1 174 ? 26.599 1.332 -31.060 1.00 90.69 174 PRO A O 1
ATOM 1334 N N . TYR A 1 175 ? 25.503 1.221 -33.025 1.00 91.00 175 TYR A N 1
ATOM 1335 C CA . TYR A 1 175 ? 24.388 0.403 -32.555 1.00 91.00 175 TYR A CA 1
ATOM 1336 C C . TYR A 1 175 ? 24.824 -1.004 -32.126 1.00 91.00 175 TYR A C 1
ATOM 1338 O O . TYR A 1 175 ? 24.126 -1.633 -31.334 1.00 91.00 175 TYR A O 1
ATOM 1346 N N . ARG A 1 176 ? 26.031 -1.463 -32.498 1.00 87.50 176 ARG A N 1
ATOM 1347 C CA . ARG A 1 176 ? 26.645 -2.678 -31.925 1.00 87.50 176 ARG A CA 1
ATOM 1348 C C . ARG A 1 176 ? 26.739 -2.635 -30.399 1.00 87.50 176 ARG A C 1
ATOM 1350 O O . ARG A 1 176 ? 26.667 -3.680 -29.758 1.00 87.50 176 ARG A O 1
ATOM 1357 N N . ARG A 1 177 ? 26.855 -1.447 -29.790 1.00 87.50 177 ARG A N 1
ATOM 1358 C CA . ARG A 1 177 ? 26.893 -1.287 -28.322 1.00 87.50 177 ARG A 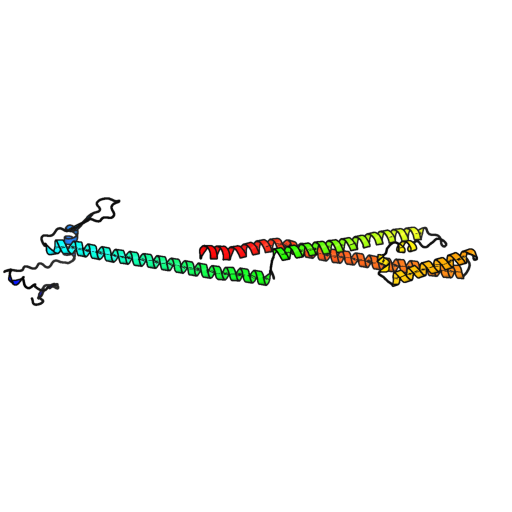CA 1
ATOM 1359 C C . ARG A 1 177 ? 25.598 -1.742 -27.644 1.00 87.50 177 ARG A C 1
ATOM 1361 O O . ARG A 1 177 ? 25.637 -2.106 -26.474 1.00 87.50 177 ARG A O 1
ATOM 1368 N N . MET A 1 178 ? 24.480 -1.810 -28.373 1.00 86.62 178 MET A N 1
ATOM 1369 C CA . MET A 1 178 ? 23.213 -2.344 -27.859 1.00 86.62 178 MET A CA 1
ATOM 1370 C C . MET A 1 178 ? 23.290 -3.830 -27.489 1.00 86.62 178 MET A C 1
ATOM 1372 O O . MET A 1 178 ? 22.514 -4.277 -26.649 1.00 86.62 178 MET A O 1
ATOM 1376 N N . LEU A 1 179 ? 24.268 -4.577 -28.021 1.00 84.06 179 LEU A N 1
ATOM 1377 C CA . LEU A 1 179 ? 24.543 -5.958 -27.603 1.00 84.06 179 LEU A CA 1
ATOM 1378 C C . LEU A 1 179 ? 24.857 -6.072 -26.104 1.00 84.06 179 LEU A C 1
ATOM 1380 O O . LEU A 1 179 ? 24.607 -7.111 -25.497 1.00 84.06 179 LEU A O 1
ATOM 1384 N N . ALA A 1 180 ? 25.403 -5.009 -25.509 1.00 80.44 180 ALA A N 1
ATOM 1385 C CA . ALA A 1 180 ? 25.744 -4.959 -24.094 1.00 80.44 180 ALA A CA 1
ATOM 1386 C C . ALA A 1 180 ? 24.527 -4.714 -23.185 1.00 80.44 180 ALA A C 1
ATOM 1388 O O . ALA A 1 180 ? 24.696 -4.625 -21.971 1.00 80.44 180 ALA A O 1
ATOM 1389 N N . PHE A 1 181 ? 23.314 -4.605 -23.743 1.00 84.19 181 PHE A N 1
ATOM 1390 C CA . PHE A 1 181 ? 22.087 -4.348 -22.992 1.00 84.19 181 PHE A CA 1
ATOM 1391 C C . PHE A 1 181 ? 21.103 -5.521 -23.130 1.00 84.19 181 PHE A C 1
ATOM 1393 O O . PHE A 1 181 ? 20.239 -5.517 -24.012 1.00 84.19 181 PHE A O 1
ATOM 1400 N N . PRO A 1 182 ? 21.199 -6.548 -22.259 1.00 80.19 182 PRO A N 1
ATOM 1401 C CA . PRO A 1 182 ? 20.484 -7.806 -22.446 1.00 80.19 182 PRO A CA 1
ATOM 1402 C C . PRO A 1 182 ? 18.962 -7.678 -22.510 1.00 80.19 182 PRO A C 1
ATOM 1404 O O . PRO A 1 182 ? 18.291 -8.506 -23.121 1.00 80.19 182 PRO A O 1
ATOM 1407 N N . THR A 1 183 ? 18.390 -6.652 -21.880 1.00 82.25 183 THR A N 1
ATOM 1408 C CA . THR A 1 183 ? 16.936 -6.495 -21.836 1.00 82.25 183 THR A CA 1
ATOM 1409 C C . THR A 1 183 ? 16.341 -6.068 -23.177 1.00 82.25 183 THR A C 1
ATOM 1411 O O . THR A 1 183 ? 15.178 -6.375 -23.426 1.00 82.25 183 THR A O 1
ATOM 1414 N N . LEU A 1 184 ? 17.134 -5.495 -24.094 1.00 79.56 184 LEU A N 1
ATOM 1415 C CA . LEU A 1 184 ? 16.698 -5.247 -25.474 1.00 79.56 184 LEU A CA 1
ATOM 1416 C C . LEU A 1 184 ? 16.418 -6.554 -26.232 1.00 79.56 184 LEU A C 1
ATOM 1418 O O . LEU A 1 184 ? 15.564 -6.571 -27.117 1.00 79.56 184 LEU A O 1
ATOM 1422 N N . PHE A 1 185 ? 17.055 -7.668 -25.848 1.00 80.06 185 PHE A N 1
ATOM 1423 C CA . PHE A 1 185 ? 16.789 -8.984 -26.441 1.00 80.06 185 PHE A CA 1
ATOM 1424 C C . PHE A 1 185 ? 15.458 -9.598 -26.007 1.00 80.06 185 PHE A C 1
ATOM 1426 O O . PHE A 1 185 ? 15.030 -10.588 -26.600 1.00 80.06 185 PHE A O 1
ATOM 1433 N N . LYS A 1 186 ? 14.773 -9.021 -25.008 1.00 81.00 186 LYS A N 1
ATOM 1434 C CA . LYS A 1 186 ? 13.405 -9.434 -24.663 1.00 81.00 186 LYS A CA 1
ATOM 1435 C C . LYS A 1 186 ? 12.427 -9.153 -25.810 1.00 81.00 186 LYS A C 1
ATOM 1437 O O . LYS A 1 186 ? 11.379 -9.788 -25.864 1.00 81.00 186 LYS A O 1
ATOM 1442 N N . ASN A 1 187 ? 12.765 -8.237 -26.724 1.00 81.62 187 ASN A N 1
ATOM 1443 C CA . ASN A 1 187 ? 12.027 -8.005 -27.960 1.00 81.62 187 ASN A CA 1
ATOM 1444 C C . ASN A 1 187 ? 12.662 -8.807 -29.122 1.00 81.62 187 ASN A C 1
ATOM 1446 O O . ASN A 1 187 ? 13.768 -8.466 -29.559 1.00 81.62 187 ASN A O 1
ATOM 1450 N N . PRO A 1 188 ? 11.978 -9.839 -29.662 1.00 83.75 188 PRO A N 1
ATOM 1451 C CA . PRO A 1 188 ? 12.501 -10.656 -30.759 1.00 83.75 188 PRO A CA 1
ATOM 1452 C C . PRO A 1 188 ? 12.872 -9.841 -32.002 1.00 83.75 188 PRO A C 1
ATOM 1454 O O . PRO A 1 188 ? 13.913 -10.093 -32.606 1.00 83.75 188 PRO A O 1
ATOM 1457 N N . ALA A 1 189 ? 12.085 -8.811 -32.331 1.00 83.50 189 ALA A N 1
ATOM 1458 C CA . ALA A 1 189 ? 12.324 -7.970 -33.501 1.00 83.50 189 ALA A CA 1
ATOM 1459 C C . ALA A 1 189 ? 13.628 -7.161 -33.375 1.00 83.50 189 ALA A C 1
ATOM 1461 O O . ALA A 1 189 ? 14.360 -6.997 -34.353 1.00 83.50 189 ALA A O 1
ATOM 1462 N N . THR A 1 190 ? 13.965 -6.694 -32.167 1.00 87.19 190 THR A N 1
ATOM 1463 C CA . THR A 1 190 ? 15.221 -5.970 -31.910 1.00 87.19 190 THR A CA 1
ATOM 1464 C C . THR A 1 190 ? 16.428 -6.891 -32.085 1.00 87.19 190 THR A C 1
ATOM 1466 O O . THR A 1 190 ? 17.418 -6.502 -32.702 1.00 87.19 190 THR A O 1
ATOM 1469 N N . ASN A 1 191 ? 16.334 -8.134 -31.602 1.00 88.50 191 ASN A N 1
ATOM 1470 C CA . ASN A 1 191 ? 17.391 -9.134 -31.762 1.00 88.50 191 ASN A CA 1
ATOM 1471 C C . ASN A 1 191 ? 17.617 -9.502 -33.241 1.00 88.50 191 ASN A C 1
ATOM 1473 O O . ASN A 1 191 ? 18.758 -9.562 -33.695 1.00 88.50 191 ASN A O 1
ATOM 1477 N N . GLU A 1 192 ? 16.545 -9.702 -34.010 1.00 91.38 192 GLU A N 1
ATOM 1478 C CA . GLU A 1 192 ? 16.627 -9.969 -35.453 1.00 91.38 192 GLU A CA 1
ATOM 1479 C C . GLU A 1 192 ? 17.261 -8.804 -36.221 1.00 91.38 192 GLU A C 1
ATOM 1481 O O . GLU A 1 192 ? 18.173 -9.014 -37.021 1.00 91.38 192 GLU A O 1
ATOM 1486 N N . THR A 1 193 ? 16.843 -7.570 -35.924 1.00 92.25 193 THR A N 1
ATOM 1487 C CA . THR A 1 193 ? 17.385 -6.359 -36.563 1.00 92.25 193 THR A CA 1
ATOM 1488 C C . THR A 1 193 ? 18.880 -6.196 -36.267 1.00 92.25 193 THR A C 1
ATOM 1490 O O . THR A 1 193 ? 19.658 -5.865 -37.160 1.00 92.25 193 THR A O 1
ATOM 1493 N N . LEU A 1 194 ? 19.310 -6.485 -35.035 1.00 91.44 194 LEU A N 1
ATOM 1494 C CA . LEU A 1 194 ? 20.713 -6.387 -34.631 1.00 91.44 194 LEU A CA 1
ATOM 1495 C C . LEU A 1 194 ? 21.593 -7.456 -35.294 1.00 91.44 194 LEU A C 1
ATOM 1497 O O . LEU A 1 194 ? 22.722 -7.163 -35.679 1.00 91.44 194 LEU A O 1
ATOM 1501 N N . ARG A 1 195 ? 21.077 -8.677 -35.480 1.00 92.56 195 ARG A N 1
ATOM 1502 C CA . ARG A 1 195 ? 21.770 -9.726 -36.249 1.00 92.56 195 ARG A CA 1
ATOM 1503 C C . ARG A 1 195 ? 21.915 -9.336 -37.716 1.00 92.56 195 ARG A C 1
ATOM 1505 O O . ARG A 1 195 ? 23.024 -9.364 -38.235 1.00 92.56 195 ARG A O 1
ATOM 1512 N N . ALA A 1 196 ? 20.826 -8.886 -38.343 1.00 95.56 196 ALA A N 1
ATOM 1513 C CA . ALA A 1 196 ? 20.849 -8.420 -39.727 1.00 95.56 196 ALA A CA 1
ATOM 1514 C C . ALA A 1 196 ? 21.830 -7.252 -39.928 1.00 95.56 196 ALA A C 1
ATOM 1516 O O . ALA A 1 196 ? 22.524 -7.199 -40.940 1.00 95.56 196 ALA A O 1
ATOM 1517 N N . LEU A 1 197 ? 21.928 -6.341 -38.951 1.00 94.44 197 LEU A N 1
ATOM 1518 C CA . LEU A 1 197 ? 22.911 -5.259 -38.963 1.00 94.44 197 LEU A CA 1
ATOM 1519 C C . LEU A 1 197 ? 24.343 -5.811 -39.001 1.00 94.44 197 LEU A C 1
ATOM 1521 O O . LEU A 1 197 ? 25.110 -5.443 -39.887 1.00 94.44 197 LEU A O 1
ATOM 1525 N N . ILE A 1 198 ? 24.685 -6.713 -38.077 1.00 93.75 198 ILE A N 1
ATOM 1526 C CA . ILE A 1 198 ? 26.031 -7.300 -37.977 1.00 93.75 198 ILE A CA 1
ATOM 1527 C C . ILE A 1 198 ? 26.400 -8.055 -39.262 1.00 93.75 198 ILE A C 1
ATOM 1529 O O . ILE A 1 198 ? 27.519 -7.904 -39.758 1.00 93.75 198 ILE A O 1
ATOM 1533 N N . ASP A 1 199 ? 25.461 -8.818 -39.824 1.00 95.75 199 ASP A N 1
ATOM 1534 C CA . ASP A 1 199 ? 25.675 -9.594 -41.048 1.00 95.75 199 ASP A CA 1
ATOM 1535 C C . ASP A 1 199 ? 25.940 -8.687 -42.258 1.00 95.75 199 ASP A C 1
ATOM 1537 O O . ASP A 1 199 ? 26.904 -8.899 -42.999 1.00 95.75 199 ASP A O 1
ATOM 1541 N N . LEU A 1 200 ? 25.124 -7.642 -42.450 1.00 95.31 200 LEU A N 1
ATOM 1542 C CA . LEU A 1 200 ? 25.302 -6.701 -43.560 1.00 95.31 200 LEU A CA 1
ATOM 1543 C C . LEU A 1 200 ? 26.577 -5.870 -43.416 1.00 95.31 200 LEU A C 1
ATOM 1545 O O . LEU A 1 200 ? 27.237 -5.581 -44.414 1.00 95.31 200 LEU A O 1
ATOM 1549 N N . GLU A 1 201 ? 26.959 -5.502 -42.194 1.00 93.69 201 GLU A N 1
ATOM 1550 C CA . GLU A 1 201 ? 28.242 -4.846 -41.954 1.00 93.69 201 GLU A CA 1
ATOM 1551 C C . GLU A 1 201 ? 29.421 -5.749 -42.313 1.00 93.69 201 GLU A C 1
ATOM 1553 O O . GLU A 1 201 ? 30.373 -5.273 -42.927 1.00 93.69 201 GLU A O 1
ATOM 1558 N N . GLY A 1 202 ? 29.352 -7.043 -41.981 1.00 93.75 202 GLY A N 1
ATOM 1559 C CA . GLY A 1 202 ? 30.363 -8.024 -42.377 1.00 93.75 202 GLY A CA 1
ATOM 1560 C C . GLY A 1 202 ? 30.503 -8.123 -43.897 1.00 93.75 202 GLY A C 1
ATOM 1561 O O . GLY A 1 202 ? 31.612 -8.009 -44.420 1.00 93.75 202 GLY A O 1
ATOM 1562 N N . GLN A 1 203 ? 29.376 -8.233 -44.609 1.00 94.75 203 GLN A N 1
ATOM 1563 C CA . GLN A 1 203 ? 29.344 -8.260 -46.078 1.00 94.75 203 GLN A CA 1
ATOM 1564 C C . GLN A 1 203 ? 29.919 -6.976 -46.688 1.00 94.75 203 GLN A C 1
ATOM 1566 O O . GLN A 1 203 ? 30.724 -7.032 -47.619 1.00 94.75 203 GLN A O 1
ATOM 1571 N N . ARG A 1 204 ? 29.555 -5.807 -46.142 1.00 94.50 204 ARG A N 1
ATOM 1572 C CA . ARG A 1 204 ? 30.088 -4.513 -46.590 1.00 94.50 204 ARG A CA 1
ATOM 1573 C C . ARG A 1 204 ? 31.597 -4.435 -46.369 1.00 94.50 204 ARG A C 1
ATOM 1575 O O . ARG A 1 204 ? 32.316 -4.015 -47.274 1.00 94.50 204 ARG A O 1
ATOM 1582 N N . SER A 1 205 ? 32.081 -4.844 -45.195 1.00 93.06 205 SER A N 1
ATOM 1583 C CA . SER A 1 205 ? 33.511 -4.866 -44.879 1.00 93.06 205 SER A CA 1
ATOM 1584 C C . SER A 1 205 ? 34.292 -5.790 -45.812 1.00 93.06 205 SER A C 1
ATOM 1586 O O . SER A 1 205 ? 35.357 -5.396 -46.275 1.00 93.06 205 SER A O 1
ATOM 1588 N N . GLU A 1 206 ? 33.769 -6.974 -46.138 1.00 93.38 206 GLU A N 1
ATOM 1589 C CA . GLU A 1 206 ? 34.401 -7.890 -47.095 1.00 93.38 206 GLU A CA 1
ATOM 1590 C C . GLU A 1 206 ? 34.445 -7.299 -48.512 1.00 93.38 206 GLU A C 1
ATOM 1592 O O . GLU A 1 206 ? 35.477 -7.356 -49.187 1.00 93.38 206 GLU A O 1
ATOM 1597 N N . LEU A 1 207 ? 33.349 -6.678 -48.956 1.00 93.31 207 LEU A N 1
ATOM 1598 C CA . LEU A 1 207 ? 33.255 -6.079 -50.284 1.00 93.31 207 LEU A CA 1
ATOM 1599 C C . LEU A 1 207 ? 34.220 -4.894 -50.448 1.00 93.31 207 LEU A C 1
ATOM 1601 O O . LEU A 1 207 ? 34.884 -4.780 -51.481 1.00 93.31 207 LEU A O 1
ATOM 1605 N N . LEU A 1 208 ? 34.370 -4.068 -49.409 1.00 93.38 208 LEU A N 1
ATOM 1606 C CA . LEU A 1 208 ? 35.293 -2.926 -49.370 1.00 93.38 208 LEU A CA 1
ATOM 1607 C C . LEU A 1 208 ? 36.779 -3.319 -49.430 1.00 93.38 208 LEU A C 1
ATOM 1609 O O . LEU A 1 208 ? 37.611 -2.478 -49.760 1.00 93.38 208 LEU A O 1
ATOM 1613 N N . VAL A 1 209 ? 37.136 -4.589 -49.188 1.00 94.62 209 VAL A N 1
ATOM 1614 C CA . VAL A 1 209 ? 38.508 -5.082 -49.433 1.00 94.62 209 VAL A CA 1
ATOM 1615 C C . VAL A 1 209 ? 38.843 -5.063 -50.930 1.00 94.62 209 VAL A C 1
ATOM 1617 O O . VAL A 1 209 ? 40.007 -4.935 -51.306 1.00 94.62 209 VAL A O 1
ATOM 1620 N N . ARG A 1 210 ? 37.834 -5.214 -51.799 1.00 94.38 210 ARG A N 1
ATOM 1621 C CA . ARG A 1 210 ? 38.011 -5.416 -53.250 1.00 94.38 210 ARG A CA 1
ATOM 1622 C C . ARG A 1 210 ? 37.354 -4.336 -54.109 1.00 94.38 210 ARG A C 1
ATOM 1624 O O . ARG A 1 210 ? 37.658 -4.248 -55.297 1.00 94.38 210 ARG A O 1
ATOM 1631 N N . ARG A 1 211 ? 36.429 -3.559 -53.545 1.00 92.94 211 ARG A N 1
ATOM 1632 C CA . ARG A 1 211 ? 35.612 -2.551 -54.232 1.00 92.94 211 ARG A CA 1
ATOM 1633 C C . ARG A 1 211 ? 35.735 -1.194 -53.550 1.00 92.94 211 ARG A C 1
ATOM 1635 O O . ARG A 1 211 ? 36.068 -1.101 -52.374 1.00 92.94 211 ARG A O 1
ATOM 1642 N N . THR A 1 212 ? 35.454 -0.131 -54.297 1.00 91.56 212 THR A N 1
ATOM 1643 C CA . THR A 1 212 ? 35.436 1.239 -53.771 1.00 91.56 212 THR A CA 1
ATOM 1644 C C . THR A 1 212 ? 34.061 1.594 -53.205 1.00 91.56 212 THR A C 1
ATOM 1646 O O . THR A 1 212 ? 33.056 0.966 -53.522 1.00 91.56 212 THR A O 1
ATOM 1649 N N . ARG A 1 213 ? 33.989 2.678 -52.423 1.00 88.75 213 ARG A N 1
ATOM 1650 C CA . ARG A 1 213 ? 32.726 3.216 -51.877 1.00 88.75 213 ARG A CA 1
ATOM 1651 C C . ARG A 1 213 ? 31.699 3.637 -52.936 1.00 88.75 213 ARG A C 1
ATOM 1653 O O . ARG A 1 213 ? 30.529 3.799 -52.619 1.00 88.75 213 ARG A O 1
ATOM 1660 N N . SER A 1 214 ? 32.146 3.869 -54.168 1.00 91.50 214 SER A N 1
ATOM 1661 C CA . SER A 1 214 ? 31.301 4.244 -55.306 1.00 91.50 214 SER A CA 1
ATOM 1662 C C . SER A 1 214 ? 30.680 3.044 -56.023 1.00 91.50 214 SER A C 1
ATOM 1664 O O . SER A 1 214 ? 29.919 3.241 -56.967 1.00 91.50 214 SER A O 1
ATOM 1666 N N . ASP A 1 215 ? 31.031 1.819 -55.626 1.00 94.94 215 ASP A N 1
ATOM 1667 C CA . ASP A 1 215 ? 30.446 0.605 -56.182 1.00 94.94 215 ASP A CA 1
ATOM 1668 C C . ASP A 1 215 ? 28.947 0.514 -55.805 1.00 94.94 215 ASP A C 1
ATOM 1670 O O . ASP A 1 215 ? 28.605 0.730 -54.634 1.00 94.94 215 ASP A O 1
ATOM 1674 N N . PRO A 1 216 ? 28.039 0.224 -56.760 1.00 94.69 216 PRO A N 1
ATOM 1675 C CA . PRO A 1 216 ? 26.600 0.160 -56.500 1.00 94.69 216 PRO A CA 1
ATOM 1676 C C . PRO A 1 216 ? 26.207 -0.782 -55.356 1.00 94.69 216 PRO A C 1
ATOM 1678 O O . PRO A 1 216 ? 25.312 -0.445 -54.577 1.00 94.69 216 PRO A O 1
ATOM 1681 N N . ASP A 1 217 ? 26.896 -1.916 -55.208 1.00 93.88 217 ASP A N 1
ATOM 1682 C CA . ASP A 1 217 ? 26.580 -2.909 -54.178 1.00 93.88 217 ASP A CA 1
ATOM 1683 C C . ASP A 1 217 ? 26.974 -2.396 -52.783 1.00 93.88 217 ASP A C 1
ATOM 1685 O O . ASP A 1 217 ? 26.233 -2.563 -51.811 1.00 93.88 217 ASP A O 1
ATOM 1689 N N . VAL A 1 218 ? 28.100 -1.679 -52.680 1.00 94.06 218 VAL A N 1
ATOM 1690 C CA . VAL A 1 218 ? 28.533 -1.029 -51.430 1.00 94.06 218 VAL A CA 1
ATOM 1691 C C . VAL A 1 218 ? 27.543 0.063 -51.016 1.00 94.06 218 VAL A C 1
ATOM 1693 O O . VAL A 1 218 ? 27.206 0.175 -49.833 1.00 94.06 218 VAL A O 1
ATOM 1696 N N . ILE A 1 219 ? 27.041 0.851 -51.972 1.00 93.94 219 ILE A N 1
ATOM 1697 C CA . ILE A 1 219 ? 26.033 1.891 -51.715 1.00 93.94 219 ILE A CA 1
ATOM 1698 C C . ILE A 1 219 ? 24.729 1.258 -51.215 1.00 93.94 219 ILE A C 1
ATOM 1700 O O . ILE A 1 219 ? 24.175 1.720 -50.215 1.00 93.94 219 ILE A O 1
ATOM 1704 N N . ALA A 1 220 ? 24.265 0.185 -51.864 1.00 94.56 220 ALA A N 1
ATOM 1705 C CA . ALA A 1 220 ? 23.052 -0.527 -51.471 1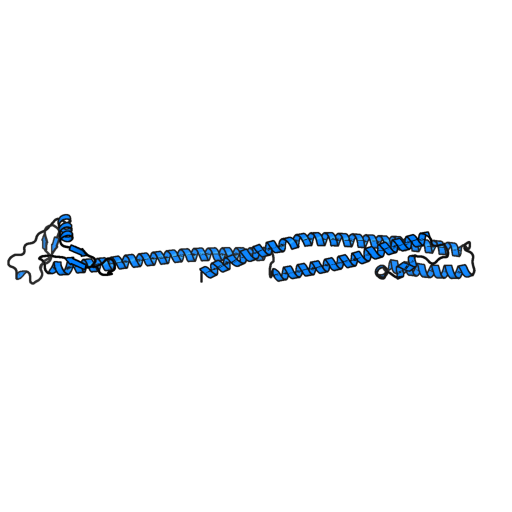.00 94.56 220 ALA A CA 1
ATOM 1706 C C . ALA A 1 220 ? 23.163 -1.116 -50.053 1.00 94.56 220 ALA A C 1
ATOM 1708 O O . ALA A 1 220 ? 22.271 -0.904 -49.227 1.00 94.56 220 ALA A O 1
ATOM 1709 N N . LEU A 1 221 ? 24.282 -1.778 -49.731 1.00 93.88 221 LEU A N 1
ATOM 1710 C CA . LEU A 1 221 ? 24.549 -2.300 -48.384 1.00 93.88 221 LEU A CA 1
ATOM 1711 C C . LEU A 1 221 ? 24.601 -1.181 -47.338 1.00 93.88 221 LEU A C 1
ATOM 1713 O O . LEU A 1 221 ? 24.016 -1.306 -46.263 1.00 93.88 221 LEU A O 1
ATOM 1717 N N . THR A 1 222 ? 25.255 -0.062 -47.655 1.00 93.00 222 THR A N 1
ATOM 1718 C CA . THR A 1 222 ? 25.348 1.098 -46.755 1.00 93.00 222 THR A CA 1
ATOM 1719 C C . THR A 1 222 ? 23.973 1.704 -46.474 1.00 93.00 222 THR A C 1
ATOM 1721 O O . THR A 1 222 ? 23.656 2.005 -45.322 1.00 93.00 222 THR A O 1
ATOM 1724 N N . ALA A 1 223 ? 23.129 1.842 -47.500 1.00 93.69 223 ALA A N 1
ATOM 1725 C CA . ALA A 1 223 ? 21.762 2.327 -47.343 1.00 93.69 223 ALA A CA 1
ATOM 1726 C C . ALA A 1 223 ? 20.924 1.384 -46.466 1.00 93.69 223 ALA A C 1
ATOM 1728 O O . ALA A 1 223 ? 20.238 1.849 -45.555 1.00 93.69 223 ALA A O 1
ATOM 1729 N N . ARG A 1 224 ? 21.031 0.065 -46.683 1.00 95.44 224 ARG A N 1
ATOM 1730 C CA . ARG A 1 224 ? 20.299 -0.931 -45.891 1.00 95.44 224 ARG A CA 1
ATOM 1731 C C . ARG A 1 224 ? 20.742 -0.958 -44.429 1.00 95.44 224 ARG A C 1
ATOM 1733 O O . ARG A 1 224 ? 19.902 -1.058 -43.542 1.00 95.44 224 ARG A O 1
ATOM 1740 N N . ILE A 1 225 ? 22.039 -0.819 -44.164 1.00 94.44 225 ILE A N 1
ATOM 1741 C CA . ILE A 1 225 ? 22.574 -0.718 -42.799 1.00 94.44 225 ILE A CA 1
ATOM 1742 C C . ILE A 1 225 ? 21.991 0.503 -42.085 1.00 94.44 225 ILE A C 1
ATOM 1744 O O . ILE A 1 225 ? 21.480 0.372 -40.977 1.00 94.44 225 ILE A O 1
ATOM 1748 N N . LYS A 1 226 ? 21.960 1.663 -42.749 1.00 93.00 226 LYS A N 1
ATOM 1749 C CA . LYS A 1 226 ? 21.382 2.889 -42.183 1.00 93.00 226 LYS A CA 1
ATOM 1750 C C . LYS A 1 226 ? 19.880 2.771 -41.890 1.00 93.00 226 LYS A C 1
ATOM 1752 O O . LYS A 1 226 ? 19.379 3.357 -40.927 1.00 93.00 226 LYS A O 1
ATOM 1757 N N . GLU A 1 227 ? 19.152 2.012 -42.704 1.00 95.06 227 GLU A N 1
ATOM 1758 C CA . GLU A 1 227 ? 17.741 1.696 -42.465 1.00 95.06 227 GLU A CA 1
ATOM 1759 C C . GLU A 1 227 ? 17.566 0.850 -41.194 1.00 95.06 227 GLU A C 1
ATOM 1761 O O . GLU A 1 227 ? 16.763 1.209 -40.331 1.00 95.06 227 GLU A O 1
ATOM 1766 N N . LEU A 1 228 ? 18.369 -0.209 -41.025 1.00 94.75 228 LEU A N 1
ATOM 1767 C CA . LEU A 1 228 ? 18.346 -1.045 -39.818 1.00 94.75 228 LEU A CA 1
ATOM 1768 C C . LEU A 1 228 ? 18.746 -0.258 -38.561 1.00 94.75 228 LEU A C 1
ATOM 1770 O O . LEU A 1 228 ? 18.126 -0.426 -37.514 1.00 94.75 228 LEU A O 1
ATOM 1774 N N . GLU A 1 229 ? 19.729 0.639 -38.654 1.00 93.50 229 GLU A N 1
ATOM 1775 C CA . GLU A 1 229 ? 20.102 1.549 -37.561 1.00 93.50 229 GLU A CA 1
ATOM 1776 C C . GLU A 1 229 ? 18.935 2.456 -37.151 1.00 93.50 229 GLU A C 1
ATOM 1778 O O . GLU A 1 229 ? 18.638 2.604 -35.965 1.00 93.50 229 GLU A O 1
ATOM 1783 N N . THR A 1 230 ? 18.229 3.025 -38.133 1.00 93.31 230 THR A N 1
ATOM 1784 C CA . THR A 1 230 ? 17.049 3.868 -37.889 1.00 93.31 230 THR A CA 1
ATOM 1785 C C . THR A 1 230 ? 15.930 3.064 -37.225 1.00 93.31 230 THR A C 1
ATOM 1787 O O . THR A 1 230 ? 15.301 3.537 -36.276 1.00 93.31 230 THR A O 1
ATOM 1790 N N . GLN A 1 231 ? 15.709 1.826 -37.670 1.00 94.12 231 GLN A N 1
ATOM 1791 C CA . GLN A 1 231 ? 14.727 0.923 -37.073 1.00 94.12 231 GLN A CA 1
ATOM 1792 C C . GLN A 1 231 ? 15.095 0.552 -35.623 1.00 94.12 231 GLN A C 1
ATOM 1794 O O . GLN A 1 231 ? 14.235 0.588 -34.736 1.00 94.12 231 GLN A O 1
ATOM 1799 N N . LEU A 1 232 ? 16.369 0.246 -35.344 1.00 91.69 232 LEU A N 1
ATOM 1800 C CA . LEU A 1 232 ? 16.867 -0.018 -33.985 1.00 91.69 232 LEU A CA 1
ATOM 1801 C C . LEU A 1 232 ? 16.688 1.192 -33.070 1.00 91.69 232 LEU A C 1
ATOM 1803 O O . LEU A 1 232 ? 16.296 1.047 -31.911 1.00 91.69 232 LEU A O 1
ATOM 1807 N N . GLN A 1 233 ? 16.933 2.392 -33.592 1.00 91.50 233 GLN A N 1
ATOM 1808 C CA . GLN A 1 233 ? 16.723 3.625 -32.852 1.00 91.50 233 GLN A CA 1
ATOM 1809 C C . GLN A 1 233 ? 15.245 3.800 -32.467 1.00 91.50 233 GLN A C 1
ATOM 1811 O O . GLN A 1 233 ? 14.936 3.967 -31.287 1.00 91.50 233 GLN A O 1
ATOM 1816 N N . GLN A 1 234 ? 14.328 3.708 -33.434 1.00 92.56 234 GLN A N 1
ATOM 1817 C CA . GLN A 1 234 ? 12.889 3.898 -33.207 1.00 92.56 234 GLN A CA 1
ATOM 1818 C C . GLN A 1 234 ? 12.298 2.857 -32.248 1.00 92.56 234 GLN A C 1
ATOM 1820 O O . GLN A 1 234 ? 11.517 3.188 -31.350 1.00 92.56 234 GLN A O 1
ATOM 1825 N N . THR A 1 235 ? 12.681 1.589 -32.409 1.00 91.19 235 THR A N 1
ATOM 1826 C CA . THR A 1 235 ? 12.224 0.510 -31.519 1.00 91.19 235 THR A CA 1
ATOM 1827 C C . THR A 1 235 ? 12.740 0.699 -30.093 1.00 91.19 235 THR A C 1
ATOM 1829 O O . THR A 1 235 ? 11.979 0.525 -29.140 1.00 91.19 235 THR A O 1
ATOM 1832 N N . SER A 1 236 ? 13.991 1.137 -29.928 1.00 90.12 236 SER A N 1
ATOM 1833 C CA . SER A 1 236 ? 14.570 1.413 -28.608 1.00 90.12 236 SER A CA 1
ATOM 1834 C C . SER A 1 236 ? 13.958 2.644 -27.932 1.00 90.12 236 SER A C 1
ATOM 1836 O O . SER A 1 236 ? 13.724 2.625 -26.726 1.00 90.12 236 SER A O 1
ATOM 1838 N N . GLU A 1 237 ? 13.649 3.701 -28.688 1.00 92.38 237 GLU A N 1
ATOM 1839 C CA . GLU A 1 237 ? 12.923 4.878 -28.184 1.00 92.38 237 GLU A CA 1
ATOM 1840 C C . GLU A 1 237 ? 11.512 4.513 -27.716 1.00 92.38 237 GLU A C 1
ATOM 1842 O O . GLU A 1 237 ? 11.083 4.930 -26.641 1.00 92.38 237 GLU A O 1
ATOM 1847 N N . THR A 1 238 ? 10.815 3.676 -28.486 1.00 92.31 238 THR A N 1
ATOM 1848 C CA . THR A 1 238 ? 9.488 3.168 -28.113 1.00 92.31 238 THR A CA 1
ATOM 1849 C C . THR A 1 238 ? 9.561 2.340 -26.831 1.00 92.31 238 THR A C 1
ATOM 1851 O O . THR A 1 238 ? 8.723 2.492 -25.942 1.00 92.31 238 THR A O 1
ATOM 1854 N N . TYR A 1 239 ? 10.587 1.498 -26.693 1.00 90.56 239 TYR A N 1
ATOM 1855 C CA . TYR A 1 239 ? 10.807 0.732 -25.470 1.00 90.56 239 TYR A CA 1
ATOM 1856 C C . TYR A 1 239 ? 11.101 1.642 -24.268 1.00 90.56 239 TYR A C 1
ATOM 1858 O O . TYR A 1 239 ? 10.494 1.477 -23.210 1.00 90.56 239 TYR A O 1
ATOM 1866 N N . LEU A 1 240 ? 11.941 2.670 -24.441 1.00 92.69 240 LEU A N 1
ATOM 1867 C CA . LEU A 1 240 ? 12.216 3.673 -23.408 1.00 92.69 240 LEU A CA 1
ATOM 1868 C C . LEU A 1 240 ? 10.947 4.429 -22.975 1.00 92.69 240 LEU A C 1
ATOM 1870 O O . LEU A 1 240 ? 10.742 4.664 -21.780 1.00 92.69 240 LEU A O 1
ATOM 1874 N N . GLN A 1 241 ? 10.083 4.792 -23.926 1.00 95.38 241 GLN A N 1
ATOM 1875 C CA . GLN A 1 241 ? 8.777 5.394 -23.644 1.00 95.38 241 GLN A CA 1
ATOM 1876 C C . GLN A 1 241 ? 7.906 4.437 -22.814 1.00 95.38 241 GLN A C 1
ATOM 1878 O O . GLN A 1 241 ? 7.296 4.853 -21.831 1.00 95.38 241 GLN A O 1
ATOM 1883 N N . GLY A 1 242 ? 7.892 3.147 -23.166 1.00 94.00 242 GLY A N 1
ATOM 1884 C CA . GLY A 1 242 ? 7.194 2.101 -22.416 1.00 94.00 242 GLY A CA 1
ATOM 1885 C C . GLY A 1 242 ? 7.667 1.997 -20.965 1.00 94.00 242 GLY A C 1
ATOM 1886 O O . GLY A 1 242 ? 6.844 2.059 -20.052 1.00 94.00 242 GLY A O 1
ATOM 1887 N N . LEU A 1 243 ? 8.985 1.934 -20.742 1.00 92.81 243 LEU A N 1
ATOM 1888 C CA . LEU A 1 243 ? 9.574 1.927 -19.396 1.00 92.81 243 LEU A CA 1
ATOM 1889 C C . LEU A 1 243 ? 9.219 3.199 -18.613 1.00 92.81 243 LEU A C 1
ATOM 1891 O O . LEU A 1 243 ? 8.882 3.132 -17.435 1.00 92.81 243 LEU A O 1
ATOM 1895 N N . THR A 1 244 ? 9.241 4.361 -19.270 1.00 96.75 244 THR A N 1
ATOM 1896 C CA . THR A 1 244 ? 8.859 5.646 -18.658 1.00 96.75 244 THR A CA 1
ATOM 1897 C C . THR A 1 244 ? 7.406 5.634 -18.186 1.00 96.75 244 THR A C 1
ATOM 1899 O O . THR A 1 244 ? 7.123 6.012 -17.050 1.00 96.75 244 THR A O 1
ATOM 1902 N N . ASN A 1 245 ? 6.492 5.139 -19.022 1.00 97.12 245 ASN A N 1
ATOM 1903 C CA . ASN A 1 245 ? 5.083 5.006 -18.663 1.00 97.12 245 ASN A CA 1
ATOM 1904 C C . ASN A 1 245 ? 4.880 4.005 -17.515 1.00 97.12 245 ASN A C 1
ATOM 1906 O O . ASN A 1 245 ? 4.057 4.241 -16.634 1.00 97.12 245 ASN A O 1
ATOM 1910 N N . GLN A 1 246 ? 5.641 2.907 -17.497 1.00 95.31 246 GLN A N 1
ATOM 1911 C CA . GLN A 1 246 ? 5.561 1.901 -16.439 1.00 95.31 246 GLN A CA 1
ATOM 1912 C C . GLN A 1 246 ? 6.032 2.448 -15.085 1.00 95.31 246 GLN A C 1
ATOM 1914 O O . GLN A 1 246 ? 5.362 2.223 -14.078 1.00 95.31 246 GLN A O 1
ATOM 1919 N N . VAL A 1 247 ? 7.130 3.214 -15.057 1.00 96.50 247 VAL A N 1
ATOM 1920 C CA . VAL A 1 247 ? 7.587 3.915 -13.843 1.00 96.50 247 VAL A CA 1
ATOM 1921 C C . VAL A 1 247 ? 6.518 4.890 -13.354 1.00 96.50 247 VAL A C 1
ATOM 1923 O O . VAL A 1 247 ? 6.164 4.851 -12.181 1.00 96.50 247 VAL A O 1
ATOM 1926 N N . ALA A 1 248 ? 5.937 5.701 -14.244 1.00 96.50 248 ALA A N 1
ATOM 1927 C CA . ALA A 1 248 ? 4.885 6.648 -13.870 1.00 96.50 248 ALA A CA 1
ATOM 1928 C C . ALA A 1 248 ? 3.629 5.953 -13.305 1.00 96.50 248 ALA A C 1
ATOM 1930 O O . ALA A 1 248 ? 3.036 6.428 -12.336 1.00 96.50 248 ALA A O 1
ATOM 1931 N N . ALA A 1 249 ? 3.237 4.808 -13.873 1.00 96.06 249 ALA A N 1
ATOM 1932 C CA . ALA A 1 249 ? 2.124 4.007 -13.364 1.00 96.06 249 ALA A CA 1
ATOM 1933 C C . ALA A 1 249 ? 2.420 3.413 -11.973 1.00 96.06 249 ALA A C 1
ATOM 1935 O O . ALA A 1 249 ? 1.545 3.404 -11.101 1.00 96.06 249 ALA A O 1
ATOM 1936 N N . LEU A 1 250 ? 3.653 2.950 -11.742 1.00 91.31 250 LEU A N 1
ATOM 1937 C CA . LEU A 1 250 ? 4.094 2.473 -10.430 1.00 91.31 250 LEU A CA 1
ATOM 1938 C C . LEU A 1 250 ? 4.162 3.609 -9.407 1.00 91.31 250 LEU A C 1
ATOM 1940 O O . LEU A 1 250 ? 3.706 3.419 -8.285 1.00 91.31 250 LEU A O 1
ATOM 1944 N N . ASP A 1 251 ? 4.639 4.792 -9.792 1.00 93.38 251 ASP A N 1
ATOM 1945 C CA . ASP A 1 251 ? 4.673 5.974 -8.925 1.00 93.38 251 ASP A CA 1
ATOM 1946 C C . ASP A 1 251 ? 3.250 6.395 -8.506 1.00 93.38 251 ASP A C 1
ATOM 1948 O O . ASP A 1 251 ? 3.000 6.652 -7.327 1.00 93.38 251 ASP A O 1
ATOM 1952 N N . ALA A 1 252 ? 2.284 6.377 -9.432 1.00 95.50 252 ALA A N 1
ATOM 1953 C CA . ALA A 1 252 ? 0.875 6.627 -9.116 1.00 95.50 252 ALA A CA 1
ATOM 1954 C C . ALA A 1 252 ? 0.294 5.569 -8.158 1.00 95.50 252 ALA A C 1
ATOM 1956 O O . ALA A 1 252 ? -0.413 5.905 -7.206 1.00 95.50 252 ALA A O 1
ATOM 1957 N N . THR A 1 253 ? 0.634 4.296 -8.376 1.00 92.44 253 THR A N 1
ATOM 1958 C CA . THR A 1 253 ? 0.216 3.188 -7.504 1.00 92.44 253 THR A CA 1
ATOM 1959 C C . THR A 1 253 ? 0.804 3.345 -6.100 1.00 92.44 253 THR A C 1
ATOM 1961 O O . THR A 1 253 ? 0.077 3.246 -5.116 1.00 92.44 253 THR A O 1
ATOM 1964 N N . LEU A 1 254 ? 2.100 3.650 -5.990 1.00 87.69 254 LEU A N 1
ATOM 1965 C CA . LEU A 1 254 ? 2.790 3.897 -4.722 1.00 87.69 254 LEU A CA 1
ATOM 1966 C C . LEU A 1 254 ? 2.193 5.089 -3.965 1.00 87.69 254 LEU A C 1
ATOM 1968 O O . LEU A 1 254 ? 2.019 5.006 -2.750 1.00 87.69 254 LEU A O 1
ATOM 1972 N N . ALA A 1 255 ? 1.830 6.167 -4.665 1.00 89.50 255 ALA A N 1
ATOM 1973 C CA . ALA A 1 255 ? 1.170 7.320 -4.057 1.00 89.50 255 ALA A CA 1
ATOM 1974 C C . ALA A 1 255 ? -0.198 6.946 -3.467 1.00 89.50 255 ALA A C 1
ATOM 1976 O O . ALA A 1 255 ? -0.487 7.279 -2.317 1.00 89.50 255 ALA A O 1
ATOM 1977 N N . GLN A 1 256 ? -1.018 6.200 -4.216 1.00 89.12 256 GLN A N 1
ATOM 1978 C CA . GLN A 1 256 ? -2.303 5.705 -3.721 1.00 89.12 256 GLN A CA 1
ATOM 1979 C C . GLN A 1 256 ? -2.119 4.791 -2.499 1.00 89.12 256 GLN A C 1
ATOM 1981 O O . GLN A 1 256 ? -2.787 4.991 -1.483 1.00 89.12 256 GLN A O 1
ATOM 1986 N N . PHE A 1 257 ? -1.166 3.856 -2.558 1.00 83.06 257 PHE A N 1
ATOM 1987 C CA . PHE A 1 257 ? -0.818 2.983 -1.433 1.00 83.06 257 PHE A CA 1
ATOM 1988 C C . PHE A 1 257 ? -0.382 3.763 -0.191 1.00 83.06 257 PHE A C 1
ATOM 1990 O O . PHE A 1 257 ? -0.793 3.416 0.913 1.00 83.06 257 PHE A O 1
ATOM 1997 N N . GLY A 1 258 ? 0.407 4.828 -0.356 1.00 77.88 258 GLY A N 1
ATOM 1998 C CA . GLY A 1 258 ? 0.820 5.697 0.747 1.00 77.88 258 GLY A CA 1
ATOM 1999 C C . GLY A 1 258 ? -0.378 6.285 1.496 1.00 77.88 258 GLY A C 1
ATOM 2000 O O . GLY A 1 258 ? -0.455 6.170 2.717 1.00 77.88 258 GLY A O 1
ATOM 2001 N N . THR A 1 259 ? -1.368 6.812 0.765 1.00 82.81 259 THR A N 1
ATOM 2002 C CA . THR A 1 259 ? -2.589 7.371 1.380 1.00 82.81 259 THR A CA 1
ATOM 2003 C C . THR A 1 259 ? -3.441 6.328 2.106 1.00 82.81 259 THR A C 1
ATOM 2005 O O . THR A 1 259 ? -4.137 6.647 3.070 1.00 82.81 259 THR A O 1
ATOM 2008 N N . GLU A 1 260 ? -3.411 5.073 1.654 1.00 77.94 260 GLU A N 1
ATOM 2009 C CA . GLU A 1 260 ? -4.121 3.972 2.301 1.00 77.94 260 GLU A CA 1
ATOM 2010 C C . GLU A 1 260 ? -3.392 3.505 3.567 1.00 77.94 260 GLU A C 1
ATOM 2012 O O . GLU A 1 260 ? -4.032 3.282 4.597 1.00 77.94 260 GLU A O 1
ATOM 2017 N N . LEU A 1 261 ? -2.056 3.457 3.528 1.00 72.44 261 LEU A N 1
ATOM 2018 C CA . LEU A 1 261 ? -1.212 3.095 4.665 1.00 72.44 261 LEU A CA 1
ATOM 2019 C C . LEU A 1 261 ? -1.330 4.107 5.817 1.00 72.44 261 LEU A C 1
ATOM 2021 O O . LEU A 1 261 ? -1.397 3.708 6.976 1.00 72.44 261 LEU A O 1
ATOM 2025 N N . GLU A 1 262 ? -1.451 5.404 5.516 1.00 75.69 262 GLU A N 1
ATOM 2026 C CA . GLU A 1 262 ? -1.685 6.460 6.518 1.00 75.69 262 GLU A CA 1
ATOM 2027 C C . GLU A 1 262 ? -3.008 6.295 7.287 1.00 75.69 262 GLU A C 1
ATOM 2029 O O . GLU A 1 262 ? -3.150 6.794 8.405 1.00 75.69 262 GLU A O 1
ATOM 2034 N N . ARG A 1 263 ? -3.983 5.567 6.727 1.00 77.44 263 ARG A N 1
ATOM 2035 C CA . ARG A 1 263 ? -5.267 5.287 7.391 1.00 77.44 263 ARG A CA 1
ATOM 2036 C C . ARG A 1 263 ? -5.202 4.087 8.335 1.00 77.44 263 ARG A C 1
ATOM 2038 O O . ARG A 1 263 ? -6.095 3.944 9.170 1.00 77.44 263 ARG A O 1
ATOM 2045 N N . ILE A 1 264 ? -4.177 3.236 8.233 1.00 73.19 264 ILE A N 1
ATOM 2046 C CA . ILE A 1 264 ? -4.043 2.030 9.064 1.00 73.19 264 ILE A CA 1
ATOM 2047 C C . ILE A 1 264 ? -3.882 2.376 10.555 1.00 73.19 264 ILE A C 1
ATOM 2049 O O . ILE A 1 264 ? -4.652 1.832 11.345 1.00 73.19 264 ILE A O 1
ATOM 2053 N N . PRO A 1 265 ? -3.012 3.321 10.973 1.00 71.69 265 PRO A N 1
ATOM 2054 C CA . PRO A 1 265 ? -2.898 3.693 12.386 1.00 71.69 265 PRO A CA 1
ATOM 2055 C C . PRO A 1 265 ? -4.216 4.192 12.994 1.00 71.69 265 PRO A C 1
ATOM 2057 O O . PRO A 1 265 ? -4.551 3.857 14.127 1.00 71.69 265 PRO A O 1
ATOM 2060 N N . ALA A 1 266 ? -5.006 4.964 12.239 1.00 72.25 266 ALA A N 1
ATOM 2061 C CA . ALA A 1 266 ? -6.314 5.428 12.701 1.00 72.25 266 ALA A CA 1
ATOM 2062 C C . ALA A 1 266 ? -7.286 4.256 12.929 1.00 72.25 266 ALA A C 1
ATOM 2064 O O . ALA A 1 266 ? -7.984 4.224 13.945 1.00 72.25 266 ALA A O 1
ATOM 2065 N N . LYS A 1 267 ? -7.279 3.264 12.026 1.00 74.75 267 LYS A N 1
ATOM 2066 C CA . LYS A 1 267 ? -8.053 2.023 12.178 1.00 74.75 267 LYS A CA 1
ATOM 2067 C C . LYS A 1 267 ? -7.579 1.186 13.371 1.00 74.75 267 LYS A C 1
ATOM 2069 O O . LYS A 1 267 ? -8.422 0.645 14.078 1.00 74.75 267 LYS A O 1
ATOM 2074 N N . GLU A 1 268 ? -6.272 1.103 13.632 1.00 71.25 268 GLU A N 1
ATOM 2075 C CA . GLU A 1 268 ? -5.725 0.400 14.805 1.00 71.25 268 GLU A CA 1
ATOM 2076 C C . GLU A 1 268 ? -6.174 1.034 16.125 1.00 71.25 268 GLU A C 1
ATOM 2078 O O . GLU A 1 268 ? -6.617 0.329 17.033 1.00 71.25 268 GLU A O 1
ATOM 2083 N N . VAL A 1 269 ? -6.123 2.366 16.227 1.00 71.75 269 VAL A N 1
ATOM 2084 C CA . VAL A 1 269 ? -6.584 3.091 17.423 1.00 71.75 269 VAL A CA 1
ATOM 2085 C C . VAL A 1 269 ? -8.083 2.890 17.645 1.00 71.75 269 VAL A C 1
ATOM 2087 O O . VAL A 1 269 ? -8.520 2.661 18.777 1.00 71.75 269 VAL A O 1
ATOM 2090 N N . GLU A 1 270 ? -8.884 2.960 16.581 1.00 79.31 270 GLU A N 1
ATOM 2091 C CA . GLU A 1 270 ? -10.323 2.731 16.676 1.00 79.31 270 GLU A CA 1
ATOM 2092 C C . GLU A 1 270 ? -10.649 1.286 17.071 1.00 79.31 270 GLU A C 1
ATOM 2094 O O . GLU A 1 270 ? -11.464 1.076 17.974 1.00 79.31 270 GLU A O 1
ATOM 2099 N N . PHE A 1 271 ? -9.969 0.305 16.473 1.00 81.62 271 PHE A N 1
ATOM 2100 C CA . PHE A 1 271 ? -10.100 -1.106 16.827 1.00 81.62 271 PHE A CA 1
ATOM 2101 C C . PHE A 1 271 ? -9.764 -1.350 18.302 1.00 81.62 271 PHE A C 1
ATOM 2103 O O . PHE A 1 271 ? -10.584 -1.913 19.023 1.00 81.62 271 PHE A O 1
ATOM 2110 N N . ALA A 1 272 ? -8.622 -0.849 18.787 1.00 74.75 272 ALA A N 1
ATOM 2111 C CA . ALA A 1 272 ? -8.212 -0.991 20.186 1.00 74.75 272 ALA A CA 1
ATOM 2112 C C . ALA A 1 272 ? -9.220 -0.347 21.157 1.00 74.75 272 ALA A C 1
ATOM 2114 O O . ALA A 1 272 ? -9.495 -0.876 22.238 1.00 74.75 272 ALA A O 1
ATOM 2115 N N . ARG A 1 273 ? -9.821 0.788 20.772 1.00 77.25 273 ARG A N 1
ATOM 2116 C CA . ARG A 1 273 ? -10.896 1.428 21.544 1.00 77.25 273 ARG A CA 1
ATOM 2117 C C . ARG A 1 273 ? -12.147 0.547 21.608 1.00 77.25 273 ARG A C 1
ATOM 2119 O O . ARG A 1 273 ? -12.743 0.428 22.680 1.00 77.25 273 ARG A O 1
ATOM 2126 N N . LEU A 1 274 ? -12.563 -0.023 20.476 1.00 83.00 274 LEU A N 1
ATOM 2127 C CA . LEU A 1 274 ? -13.751 -0.875 20.382 1.00 83.00 274 LEU A CA 1
ATOM 2128 C C . LEU A 1 274 ? -13.553 -2.232 21.060 1.00 83.00 274 LEU A C 1
ATOM 2130 O O . LEU A 1 274 ? -14.501 -2.739 21.642 1.00 83.00 274 LEU A O 1
ATOM 2134 N N . GLU A 1 275 ? -12.339 -2.778 21.055 1.00 81.25 275 GLU A N 1
ATOM 2135 C CA . GLU A 1 275 ? -11.989 -4.023 21.747 1.00 81.25 275 GLU A CA 1
ATOM 2136 C C . GLU A 1 275 ? -11.964 -3.850 23.273 1.00 81.25 275 GLU A C 1
ATOM 2138 O O . GLU A 1 275 ? -12.384 -4.732 24.020 1.00 81.25 275 GLU A O 1
ATOM 2143 N N . ARG A 1 276 ? -11.523 -2.685 23.763 1.00 77.44 276 ARG A N 1
ATOM 2144 C CA . ARG A 1 276 ? -11.444 -2.406 25.204 1.00 77.44 276 ARG A CA 1
ATOM 2145 C C . ARG A 1 276 ? -12.816 -2.276 25.878 1.00 77.44 276 ARG A C 1
ATOM 2147 O O . ARG A 1 276 ? -12.940 -2.596 27.056 1.00 77.44 276 ARG A O 1
ATOM 2154 N N . ARG A 1 277 ? -13.830 -1.780 25.165 1.00 79.12 277 ARG A N 1
ATOM 2155 C CA . ARG A 1 277 ? -15.183 -1.543 25.704 1.00 79.12 277 ARG A CA 1
ATOM 2156 C C . ARG A 1 277 ? -15.890 -2.802 26.237 1.00 79.12 277 ARG A C 1
ATOM 2158 O O . ARG A 1 277 ? -16.254 -2.763 27.410 1.00 79.12 277 ARG A O 1
ATOM 2165 N N . PRO A 1 278 ? -16.071 -3.883 25.453 1.00 82.12 278 PRO A N 1
ATOM 2166 C CA . PRO A 1 278 ? -16.710 -5.104 25.941 1.00 82.12 278 PRO A CA 1
ATOM 2167 C C . PRO A 1 278 ? -15.918 -5.721 27.094 1.00 82.12 278 PRO A C 1
ATOM 2169 O O . PRO A 1 278 ? -16.509 -6.113 28.087 1.00 82.12 278 PRO A O 1
ATOM 2172 N N . LYS A 1 279 ? -14.581 -5.679 27.033 1.00 78.00 279 LYS A N 1
ATOM 2173 C CA . LYS A 1 279 ? -13.704 -6.213 28.083 1.00 78.00 279 LYS A CA 1
ATOM 2174 C C . LYS A 1 279 ? -13.907 -5.535 29.444 1.00 78.00 279 LYS A C 1
ATOM 2176 O O . LYS A 1 279 ? -13.991 -6.203 30.461 1.00 78.00 279 LYS A O 1
ATOM 2181 N N . ILE A 1 280 ? -14.038 -4.205 29.458 1.00 77.75 280 ILE A N 1
ATOM 2182 C CA . ILE A 1 280 ? -14.346 -3.457 30.690 1.00 77.75 280 ILE A CA 1
ATOM 2183 C C . ILE A 1 280 ? -15.740 -3.819 31.220 1.00 77.75 280 ILE A C 1
ATOM 2185 O O . ILE A 1 280 ? -15.928 -3.893 32.429 1.00 77.75 280 ILE A O 1
ATOM 2189 N N . LEU A 1 281 ? -16.726 -3.995 30.337 1.00 78.31 281 LEU A N 1
ATOM 2190 C CA . LEU A 1 281 ? -18.091 -4.342 30.738 1.00 78.31 281 LEU A CA 1
ATOM 2191 C C . LEU A 1 281 ? -18.172 -5.774 31.283 1.00 78.31 281 LEU A C 1
ATOM 2193 O O . LEU A 1 281 ? -18.865 -5.994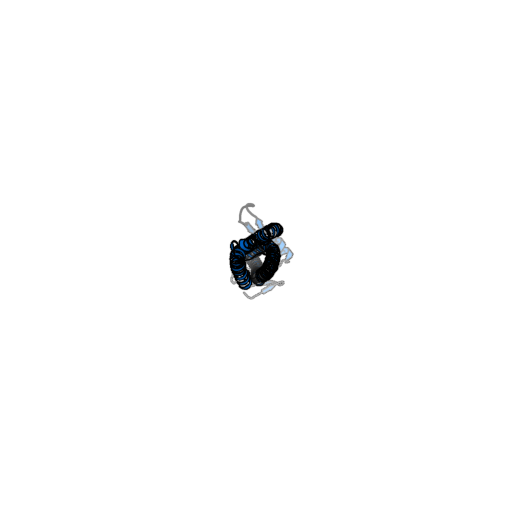 32.271 1.00 78.31 281 LEU A O 1
ATOM 2197 N N . GLU A 1 282 ? -17.421 -6.704 30.695 1.00 78.81 282 GLU A N 1
ATOM 2198 C CA . GLU A 1 282 ? -17.250 -8.075 31.180 1.00 78.81 282 GLU A CA 1
ATOM 2199 C C . GLU A 1 282 ? -16.585 -8.094 32.567 1.00 78.81 282 GLU A C 1
ATOM 2201 O O . GLU A 1 282 ? -17.152 -8.672 33.488 1.00 78.81 282 GLU A O 1
ATOM 2206 N N . ASP A 1 283 ? -15.475 -7.364 32.756 1.00 76.94 283 ASP A N 1
ATOM 2207 C CA . ASP A 1 283 ? -14.763 -7.260 34.045 1.00 76.94 283 ASP A CA 1
ATOM 2208 C C . ASP A 1 283 ? -15.638 -6.682 35.179 1.00 76.94 283 ASP A C 1
ATOM 2210 O O . ASP A 1 283 ? -15.418 -6.983 36.349 1.00 76.94 283 ASP A O 1
ATOM 2214 N N . ILE A 1 284 ? -16.598 -5.803 34.861 1.00 73.62 284 ILE A N 1
ATOM 2215 C CA . ILE A 1 284 ? -17.546 -5.240 35.843 1.00 73.62 284 ILE A CA 1
ATOM 2216 C C . ILE A 1 284 ? -18.704 -6.215 36.115 1.00 73.62 284 ILE A C 1
ATOM 2218 O O . ILE A 1 284 ? -19.319 -6.165 37.183 1.00 73.62 284 ILE A O 1
ATOM 2222 N N . TYR A 1 285 ? -19.030 -7.064 35.142 1.00 67.50 285 TYR A N 1
ATOM 2223 C CA . TYR A 1 285 ? -20.119 -8.031 35.219 1.00 67.50 285 TYR A CA 1
ATOM 2224 C C . TYR A 1 285 ? -19.741 -9.296 36.011 1.00 67.50 285 TYR A C 1
ATOM 2226 O O . TYR A 1 285 ? -20.603 -9.842 36.704 1.00 67.50 285 TYR A O 1
ATOM 2234 N N . THR A 1 286 ? -18.487 -9.755 35.913 1.00 62.06 286 THR A N 1
ATOM 2235 C CA . THR A 1 286 ? -17.946 -10.945 36.609 1.00 62.06 286 THR A CA 1
ATOM 2236 C C . THR A 1 286 ? -17.411 -10.650 38.003 1.00 62.06 286 THR A C 1
ATOM 2238 O O . THR A 1 286 ? -17.697 -11.454 38.921 1.00 62.06 286 THR A O 1
#

Sequence (286 aa):
GAKTTLDGVSFVLRANADNFPEVRLNVVAEQTAVKTLQRALTVSRPSRTANVVVVRYESPDQGLVREVPNVLAGRFISHRQEVQKTEARSVAQFLRQQLDTLSDQLVESEKTLQSFRESAHIVNLPAEGTAQVSRLANLQADRSSIDAERVALAALLTEVRSAAARTGPDDPSPYRRMLAFPTLFKNPATNETLRALIDLEGQRSELLVRRTRSDPDVIALTARIKELETQLQQTSETYLQGLTNQVAALDATLAQFGTELERIPAKEVEFARLERRPKILEDIYT

Nearest PDB structures (foldseek):
  3ja6-assembly1_I  TM=4.165E-01  e=6.073E-02  Escherichia coli
  6h2d-assembly1_P  TM=3.229E-01  e=1.277E-01  Aeromonas hydrophila subsp. hydrophila AL09-71
  3ja6-assembly1_H  TM=2.916E-01  e=2.135E-01  Escherichia coli
  5nnv-assembly1_A  TM=2.374E-01  e=1.604E-01  Bacillus subtilis subsp. subtilis str. 168
  8i21-assembly1_B  TM=2.434E-01  e=2.841E-01  Saccharomyces cerevisiae S288C

Foldseek 3Di:
DDWDDDPRDIDDDDPCNVVDPDDDDDDDDPVVVVVVFVVQWDWDDPDPPDPDIDIAGDDPDPVCRPPVVVVVVVVVVVVVVVVVVVVVVVVVVVVVVVLVVLVVQLVVLVVVLVVLCVVVVPPDLVVVLVVLVVVLVVLVVVLVVLVVLLVVLVVLLVVQVVVQVVDDLLGQRSCLCCVVRVVLVVDVVLVVLSVVLVVLNVVLNVVVVPDPCPDPVNVVSSVVNVVSVVVNSVVSVVVSVVSVVVSVVSVVVSVVSVVVSVCSVVSVVVSVVSVVSSVVSVVVND

Radius of gyration: 56.71 Å; Cα contacts (8 Å, |Δi|>4): 151; chains: 1; bounding box: 108×30×152 Å